Protein AF-A0A2J7PXY3-F1 (afdb_monomer_lite)

Organism: NCBI:txid105785

Structure (mmCIF, N/CA/C/O backbone):
data_AF-A0A2J7PXY3-F1
#
_entry.id   AF-A0A2J7PXY3-F1
#
loop_
_atom_site.group_PDB
_atom_site.id
_atom_site.type_symbol
_atom_site.label_atom_id
_atom_site.label_alt_id
_atom_site.label_comp_id
_atom_site.label_asym_id
_atom_site.label_entity_id
_atom_site.label_seq_id
_atom_site.pdbx_PDB_ins_code
_atom_site.Cartn_x
_atom_site.Cartn_y
_atom_site.Cartn_z
_atom_site.occupancy
_atom_site.B_iso_or_equiv
_atom_site.auth_seq_id
_atom_site.auth_comp_id
_atom_site.auth_asym_id
_atom_site.auth_atom_id
_atom_site.pdbx_PDB_model_num
ATOM 1 N N . MET A 1 1 ? 21.994 -117.619 -38.371 1.00 39.75 1 MET A N 1
ATOM 2 C CA . MET A 1 1 ? 22.508 -116.740 -37.302 1.00 39.75 1 MET A CA 1
ATOM 3 C C . MET A 1 1 ? 22.192 -115.312 -37.703 1.00 39.75 1 MET A C 1
ATOM 5 O O . MET A 1 1 ? 22.832 -114.787 -38.602 1.00 39.75 1 MET A O 1
ATOM 9 N N . LEU A 1 2 ? 21.123 -114.761 -37.131 1.00 43.06 2 LEU A N 1
ATOM 10 C CA . LEU A 1 2 ? 20.725 -113.363 -37.273 1.00 43.06 2 LEU A CA 1
ATOM 11 C C . LEU A 1 2 ? 21.439 -112.588 -36.161 1.00 43.06 2 LEU A C 1
ATOM 13 O O . LEU A 1 2 ? 21.115 -112.788 -34.994 1.00 43.06 2 LEU A O 1
ATOM 17 N N . ALA A 1 3 ? 22.424 -111.760 -36.505 1.00 47.72 3 ALA A N 1
ATOM 18 C CA . ALA A 1 3 ? 22.921 -110.736 -35.592 1.00 47.72 3 ALA A CA 1
ATOM 19 C C . ALA A 1 3 ? 21.960 -109.547 -35.709 1.00 47.72 3 ALA A C 1
ATOM 21 O O . ALA A 1 3 ? 21.968 -108.831 -36.710 1.00 47.72 3 ALA A O 1
ATOM 22 N N . GLY A 1 4 ? 21.043 -109.446 -34.745 1.00 51.06 4 GLY A N 1
ATOM 23 C CA . GLY A 1 4 ? 20.063 -108.370 -34.665 1.00 51.06 4 GLY A CA 1
ATOM 24 C C . GLY A 1 4 ? 20.768 -107.033 -34.479 1.00 51.06 4 GLY A C 1
ATOM 25 O O . GLY A 1 4 ? 21.617 -106.896 -33.604 1.00 51.06 4 GLY A O 1
ATOM 26 N N . VAL A 1 5 ? 20.424 -106.066 -35.326 1.00 58.41 5 VAL A N 1
ATOM 27 C CA . VAL A 1 5 ? 20.786 -104.663 -35.129 1.00 58.41 5 VAL A CA 1
ATOM 28 C C . VAL A 1 5 ? 20.119 -104.218 -33.830 1.00 58.41 5 VAL A C 1
ATOM 30 O O . VAL A 1 5 ? 18.892 -104.176 -33.745 1.00 58.41 5 VAL A O 1
ATOM 33 N N . GLU A 1 6 ? 20.928 -103.973 -32.807 1.00 54.47 6 GLU A N 1
ATOM 34 C CA . GLU A 1 6 ? 20.492 -103.434 -31.524 1.00 54.47 6 GLU A CA 1
ATOM 35 C C . GLU A 1 6 ? 20.036 -101.988 -31.767 1.00 54.47 6 GLU A C 1
ATOM 37 O O . GLU A 1 6 ? 20.818 -101.134 -32.186 1.00 54.47 6 GLU A O 1
ATOM 42 N N . TRP A 1 7 ? 18.732 -101.742 -31.632 1.00 63.97 7 TRP A N 1
ATOM 43 C CA . TRP A 1 7 ? 18.155 -100.409 -31.777 1.00 63.97 7 TRP A CA 1
ATOM 44 C C . TRP A 1 7 ? 18.544 -99.575 -30.553 1.00 63.97 7 TRP A C 1
ATOM 46 O O . TRP A 1 7 ? 18.153 -99.900 -29.435 1.00 63.97 7 TRP A O 1
ATOM 56 N N . ASP A 1 8 ? 19.321 -98.515 -30.771 1.00 61.44 8 ASP A N 1
ATOM 57 C CA . ASP A 1 8 ? 19.761 -97.568 -29.740 1.00 61.44 8 ASP A CA 1
ATOM 58 C C . ASP A 1 8 ? 18.618 -96.586 -29.419 1.00 61.44 8 ASP A C 1
ATOM 60 O O . ASP A 1 8 ? 18.493 -95.519 -30.028 1.00 61.44 8 ASP A O 1
ATOM 64 N N . TYR A 1 9 ? 17.717 -97.011 -28.527 1.00 57.47 9 TYR A N 1
ATOM 65 C CA . TYR A 1 9 ? 16.539 -96.241 -28.110 1.00 57.47 9 TYR A CA 1
ATOM 66 C C . TYR A 1 9 ? 16.914 -94.924 -27.407 1.00 57.47 9 TYR A C 1
ATOM 68 O O . TYR A 1 9 ? 16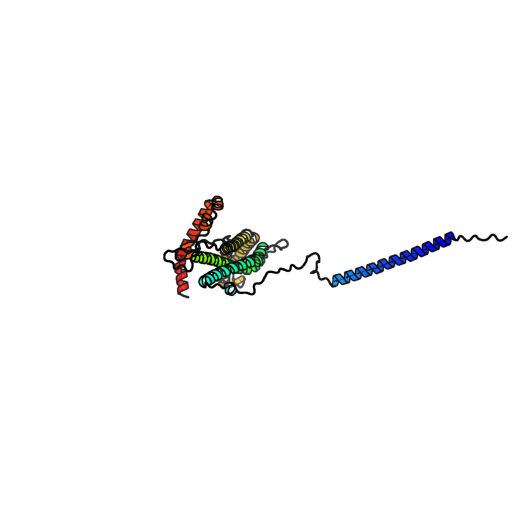.221 -93.924 -27.600 1.00 57.47 9 TYR A O 1
ATOM 76 N N . ASP A 1 10 ? 18.045 -94.880 -26.695 1.00 60.75 10 ASP A N 1
ATOM 77 C CA . ASP A 1 10 ? 18.475 -93.715 -25.910 1.00 60.75 10 ASP A CA 1
ATOM 78 C C . ASP A 1 10 ? 18.841 -92.519 -26.807 1.00 60.75 10 ASP A C 1
ATOM 80 O O . ASP A 1 10 ? 18.490 -91.373 -26.517 1.00 60.75 10 ASP A O 1
ATOM 84 N N . ARG A 1 11 ? 19.480 -92.766 -27.962 1.00 59.62 11 ARG A N 1
ATOM 85 C CA . ARG A 1 11 ? 19.753 -91.710 -28.960 1.00 59.62 11 ARG A CA 1
ATOM 86 C C . ARG A 1 11 ? 18.488 -91.146 -29.602 1.00 59.62 11 ARG A C 1
ATOM 88 O O . ARG A 1 11 ? 18.477 -89.980 -30.005 1.00 59.62 11 ARG A O 1
ATOM 95 N N . LEU A 1 12 ? 17.447 -91.966 -29.746 1.00 57.91 12 LEU A N 1
ATOM 96 C CA . LEU A 1 12 ? 16.176 -91.539 -30.327 1.00 57.91 12 LEU A CA 1
ATOM 97 C C . LEU A 1 12 ? 15.370 -90.706 -29.318 1.00 57.91 12 LEU A C 1
ATOM 99 O O . LEU A 1 12 ? 14.815 -89.673 -29.697 1.00 57.91 12 LEU A O 1
ATOM 103 N N . GLU A 1 13 ? 15.346 -91.100 -28.041 1.00 60.16 13 GLU A N 1
ATOM 104 C CA . GLU A 1 13 ? 14.703 -90.334 -26.964 1.00 60.16 13 GLU A CA 1
ATOM 105 C C . GLU A 1 13 ? 15.371 -88.968 -26.751 1.00 60.16 13 GLU A C 1
ATOM 107 O O . GLU A 1 13 ? 14.667 -87.958 -26.718 1.00 60.16 13 GLU A O 1
ATOM 112 N N . ASP A 1 14 ? 16.707 -88.892 -26.726 1.00 64.56 14 ASP A N 1
ATOM 113 C CA . ASP A 1 14 ? 17.438 -87.622 -26.566 1.00 64.56 14 ASP A CA 1
ATOM 114 C C . ASP A 1 14 ? 17.180 -86.649 -27.735 1.00 64.56 14 ASP A C 1
ATOM 116 O O . ASP A 1 14 ? 16.891 -85.463 -27.543 1.00 64.56 14 ASP A O 1
ATOM 120 N N . GLY A 1 15 ? 17.157 -87.165 -28.971 1.00 65.75 15 GLY A N 1
ATOM 121 C CA . GLY A 1 15 ? 16.764 -86.384 -30.147 1.00 65.75 15 GLY A CA 1
ATOM 122 C C . GLY A 1 15 ? 15.321 -85.874 -30.066 1.00 65.75 15 GLY A C 1
ATOM 123 O O . GLY A 1 15 ? 15.043 -84.729 -30.428 1.00 65.75 15 GLY A O 1
ATOM 124 N N . THR A 1 16 ? 14.407 -86.689 -29.536 1.00 70.00 16 THR A N 1
ATOM 125 C CA . THR A 1 16 ? 12.988 -86.334 -29.386 1.00 70.00 16 THR A CA 1
ATOM 126 C C . THR A 1 16 ? 12.786 -85.281 -28.292 1.00 70.00 16 THR A C 1
ATOM 128 O O . THR A 1 16 ? 12.061 -84.308 -28.508 1.00 70.00 16 THR A O 1
ATOM 131 N N . HIS A 1 17 ? 13.475 -85.406 -27.154 1.00 72.88 17 HIS A N 1
ATOM 132 C CA . HIS A 1 17 ? 13.462 -84.412 -26.078 1.00 72.88 17 HIS A CA 1
ATOM 133 C C . HIS A 1 17 ? 14.061 -83.077 -26.516 1.00 72.88 17 HIS A C 1
ATOM 135 O O . HIS A 1 17 ? 13.513 -82.021 -26.191 1.00 72.88 17 HIS A O 1
ATOM 141 N N . LYS A 1 18 ? 15.133 -83.109 -27.311 1.00 77.19 18 LYS A N 1
ATOM 142 C CA . LYS A 1 18 ? 15.738 -81.902 -27.873 1.00 77.19 18 LYS A CA 1
ATOM 143 C C . LYS A 1 18 ? 14.795 -81.182 -28.836 1.00 77.19 18 LYS A C 1
ATOM 145 O O . LYS A 1 18 ? 14.614 -79.973 -28.716 1.00 77.19 18 LYS A O 1
ATOM 150 N N . ILE A 1 19 ? 14.148 -81.916 -29.743 1.00 77.19 19 ILE A N 1
ATOM 151 C CA . ILE A 1 19 ? 13.170 -81.343 -30.681 1.00 77.19 19 ILE A CA 1
ATOM 152 C C . ILE A 1 19 ? 11.963 -80.776 -29.920 1.00 77.19 19 ILE A C 1
ATOM 154 O O . ILE A 1 19 ? 11.536 -79.657 -30.199 1.00 77.19 19 ILE A O 1
ATOM 158 N N . ALA A 1 20 ? 11.442 -81.497 -28.923 1.00 77.25 20 ALA A N 1
ATOM 159 C CA . ALA A 1 20 ? 10.350 -81.008 -28.081 1.00 77.25 20 ALA A CA 1
ATOM 160 C C . ALA A 1 20 ? 10.745 -79.734 -27.308 1.00 77.25 20 ALA A C 1
ATOM 162 O O . ALA A 1 20 ? 9.956 -78.790 -27.231 1.00 77.25 20 ALA A O 1
ATOM 163 N N . GLY A 1 21 ? 11.980 -79.669 -26.800 1.00 79.06 21 GLY A N 1
ATOM 164 C CA . GLY A 1 21 ? 12.536 -78.486 -26.143 1.00 79.06 21 GLY A CA 1
ATOM 165 C C . GLY A 1 21 ? 12.663 -77.283 -27.080 1.00 79.06 21 GLY A C 1
ATOM 166 O O . GLY A 1 21 ? 12.265 -76.178 -26.716 1.00 79.06 21 GLY A O 1
ATOM 167 N N . GLU A 1 22 ? 13.145 -77.486 -28.309 1.00 83.69 22 GLU A N 1
ATOM 168 C CA . GLU A 1 22 ? 13.233 -76.427 -29.325 1.00 83.69 22 GLU A CA 1
ATOM 169 C C . GLU A 1 22 ? 11.850 -75.903 -29.741 1.00 83.69 22 GLU A C 1
ATOM 171 O O . GLU A 1 22 ? 11.663 -74.692 -29.890 1.00 83.69 22 GLU A O 1
ATOM 176 N N . VAL A 1 23 ? 10.860 -76.790 -29.888 1.00 85.81 23 VAL A N 1
ATOM 177 C CA . VAL A 1 23 ? 9.472 -76.402 -30.183 1.00 85.81 23 VAL A CA 1
ATOM 178 C C . VAL A 1 23 ? 8.885 -75.578 -29.037 1.00 85.81 23 VAL A C 1
ATOM 180 O O . VAL A 1 23 ? 8.278 -74.532 -29.281 1.00 85.81 23 VAL A O 1
ATOM 183 N N . GLN A 1 24 ? 9.113 -75.993 -27.789 1.00 84.81 24 GLN A N 1
ATOM 184 C CA . GLN A 1 24 ? 8.629 -75.269 -26.617 1.00 84.81 24 GLN A CA 1
ATOM 185 C C . GLN A 1 24 ? 9.308 -73.897 -26.472 1.00 84.81 24 GLN A C 1
ATOM 187 O O . GLN A 1 24 ? 8.631 -72.905 -26.201 1.00 84.81 24 GLN A O 1
ATOM 192 N N . LEU A 1 25 ? 10.619 -73.804 -26.720 1.00 86.44 25 LEU A N 1
ATOM 193 C CA . LEU A 1 25 ? 11.360 -72.537 -26.719 1.00 86.44 25 LEU A CA 1
ATOM 194 C C . LEU A 1 25 ? 10.842 -71.568 -27.783 1.00 86.44 25 LEU A C 1
ATOM 196 O O . LEU A 1 25 ? 10.662 -70.387 -27.494 1.00 86.44 25 LEU A O 1
ATOM 200 N N . ARG A 1 26 ? 10.534 -72.056 -28.990 1.00 87.88 26 ARG A N 1
ATOM 201 C CA . ARG A 1 26 ? 9.892 -71.232 -30.028 1.00 87.88 26 ARG A CA 1
ATOM 202 C C . ARG A 1 26 ? 8.502 -70.769 -29.611 1.00 87.88 26 ARG A C 1
ATOM 204 O O . ARG A 1 26 ? 8.147 -69.624 -29.875 1.00 87.88 26 ARG A O 1
ATOM 211 N N . SER A 1 27 ? 7.730 -71.627 -28.943 1.00 88.62 27 SER A N 1
ATOM 212 C CA . SER A 1 27 ? 6.416 -71.249 -28.418 1.00 88.62 27 SER A CA 1
ATOM 213 C C . SER A 1 27 ? 6.523 -70.144 -27.366 1.00 88.62 27 SER A C 1
ATOM 215 O O . SER A 1 27 ? 5.743 -69.195 -27.412 1.00 88.62 27 SER A O 1
ATOM 217 N N . TYR A 1 28 ? 7.493 -70.231 -26.449 1.00 88.12 28 TYR A N 1
ATOM 218 C CA . TYR A 1 28 ? 7.745 -69.177 -25.462 1.00 88.12 28 TYR A CA 1
ATOM 219 C C . TYR A 1 28 ? 8.251 -67.886 -26.104 1.00 88.12 28 TYR A C 1
ATOM 221 O O . TYR A 1 28 ? 7.785 -66.815 -25.729 1.00 88.12 28 TYR A O 1
ATOM 229 N N . GLY A 1 29 ? 9.150 -67.976 -27.089 1.00 89.88 29 GLY A N 1
ATOM 230 C CA . GLY A 1 29 ? 9.625 -66.812 -27.841 1.00 89.88 29 GLY A CA 1
ATOM 231 C C . GLY A 1 29 ? 8.472 -66.063 -28.507 1.00 89.88 29 GLY A C 1
ATOM 232 O O . GLY A 1 29 ? 8.307 -64.868 -28.281 1.00 89.88 29 GLY A O 1
ATOM 233 N N . ARG A 1 30 ? 7.601 -66.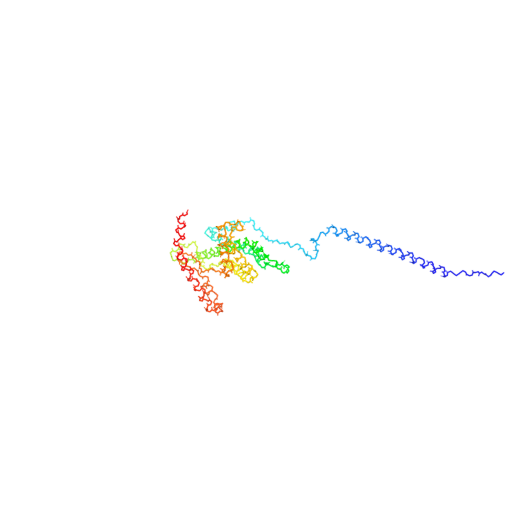788 -29.219 1.00 91.81 30 ARG A N 1
ATOM 234 C CA . ARG A 1 30 ? 6.412 -66.201 -29.850 1.00 91.81 30 ARG A CA 1
ATOM 235 C C . ARG A 1 30 ? 5.454 -65.586 -28.827 1.00 91.81 30 ARG A C 1
ATOM 237 O O . ARG A 1 30 ? 4.954 -64.494 -29.053 1.00 91.81 30 ARG A O 1
ATOM 244 N N . PHE A 1 31 ? 5.220 -66.256 -27.697 1.00 93.81 31 PHE A N 1
ATOM 245 C CA . PHE A 1 31 ? 4.384 -65.706 -26.627 1.00 93.81 31 PHE A CA 1
ATOM 246 C C . PHE A 1 31 ? 4.948 -64.390 -26.073 1.00 93.81 31 PHE A C 1
ATOM 248 O O . PHE A 1 31 ? 4.194 -63.444 -25.879 1.00 93.81 31 PHE A O 1
ATOM 255 N N . LEU A 1 32 ? 6.261 -64.311 -25.833 1.00 91.50 32 LEU A N 1
ATOM 256 C CA . LEU A 1 32 ? 6.900 -63.093 -25.327 1.00 91.50 32 LEU A CA 1
ATOM 257 C C . LEU A 1 32 ? 6.845 -61.949 -26.345 1.00 91.50 32 LEU A C 1
ATOM 259 O O . LEU A 1 32 ? 6.633 -60.806 -25.950 1.00 91.50 32 LEU A O 1
ATOM 263 N N . GLU A 1 33 ? 6.995 -62.247 -27.637 1.00 93.06 33 GLU A N 1
ATOM 264 C CA . GLU A 1 33 ? 6.838 -61.261 -28.713 1.00 93.06 33 GLU A CA 1
ATOM 265 C C . GLU A 1 33 ? 5.397 -60.746 -28.806 1.00 93.06 33 GLU A C 1
ATOM 267 O O . GLU A 1 33 ? 5.178 -59.536 -28.832 1.00 93.06 33 GLU A O 1
ATOM 272 N N . GLU A 1 34 ? 4.407 -61.644 -28.796 1.00 93.06 34 GLU A N 1
ATOM 273 C CA . GLU A 1 34 ? 2.985 -61.282 -28.811 1.00 93.06 34 GLU A CA 1
ATOM 274 C C . GLU A 1 34 ? 2.597 -60.474 -27.565 1.00 93.06 34 GLU A C 1
ATOM 276 O O . GLU A 1 34 ? 1.912 -59.457 -27.672 1.00 93.06 34 GLU A O 1
ATOM 281 N N . TYR A 1 35 ? 3.071 -60.881 -26.386 1.00 89.19 35 TYR A N 1
ATOM 282 C CA . TYR A 1 35 ? 2.819 -60.179 -25.130 1.00 89.19 35 TYR A CA 1
ATOM 283 C C . TYR A 1 35 ? 3.501 -58.805 -25.096 1.00 89.19 35 TYR A C 1
ATOM 285 O O . TYR A 1 35 ? 2.890 -57.822 -24.681 1.00 89.19 35 TYR A O 1
ATOM 293 N N . GLY A 1 36 ? 4.737 -58.701 -25.594 1.00 91.44 36 GLY A N 1
ATOM 294 C CA . GLY A 1 36 ? 5.441 -57.426 -25.738 1.00 91.44 36 GLY A CA 1
ATOM 295 C C . GLY A 1 36 ? 4.731 -56.474 -26.702 1.00 91.44 36 GLY A C 1
ATOM 296 O O . GLY A 1 36 ? 4.586 -55.291 -26.401 1.00 91.44 36 GLY A O 1
ATOM 297 N N . ALA A 1 37 ? 4.219 -56.991 -27.822 1.00 90.88 37 ALA A N 1
ATOM 298 C CA . ALA A 1 37 ? 3.424 -56.210 -28.766 1.00 90.88 37 ALA A CA 1
ATOM 299 C C . ALA A 1 37 ? 2.094 -55.736 -28.155 1.00 90.88 37 ALA A C 1
ATOM 301 O O . ALA A 1 37 ? 1.688 -54.600 -28.387 1.00 90.88 37 ALA A O 1
ATOM 302 N N . GLN A 1 38 ? 1.437 -56.568 -27.339 1.00 91.75 38 GLN A N 1
ATOM 303 C CA . GLN A 1 38 ? 0.232 -56.172 -26.602 1.00 91.75 38 GLN A CA 1
ATOM 304 C C . GLN A 1 38 ? 0.518 -55.070 -25.578 1.00 91.75 38 GLN A C 1
ATOM 306 O O . GLN A 1 38 ? -0.237 -54.103 -25.522 1.00 91.75 38 GLN A O 1
ATOM 311 N N . LEU A 1 39 ? 1.604 -55.180 -24.802 1.00 85.88 39 LEU A N 1
ATOM 312 C CA . LEU A 1 39 ? 2.005 -54.125 -23.865 1.00 85.88 39 LEU A CA 1
ATOM 313 C C . LEU A 1 39 ? 2.275 -52.808 -24.584 1.00 85.88 39 LEU A C 1
ATOM 315 O O . LEU A 1 39 ? 1.787 -51.774 -24.142 1.00 85.88 39 LEU A O 1
ATOM 319 N N . LYS A 1 40 ? 2.990 -52.864 -25.709 1.00 85.12 40 LYS A N 1
ATOM 320 C CA . LYS A 1 40 ? 3.271 -51.679 -26.513 1.00 85.12 40 LYS A CA 1
ATOM 321 C C . LYS A 1 40 ? 1.993 -51.055 -27.079 1.00 85.12 40 LYS A C 1
ATOM 323 O O . LYS A 1 40 ? 1.840 -49.846 -27.038 1.00 85.12 40 LYS A O 1
ATOM 328 N N . GLY A 1 41 ? 1.038 -51.868 -27.532 1.00 85.69 41 GLY A N 1
ATOM 329 C CA . GLY A 1 41 ? -0.265 -51.365 -27.974 1.00 85.69 41 GLY A CA 1
ATOM 330 C C . GLY A 1 41 ? -1.085 -50.720 -26.848 1.00 85.69 41 GLY A C 1
ATOM 331 O O . GLY A 1 41 ? -1.815 -49.766 -27.095 1.00 85.69 41 GLY A O 1
ATOM 332 N N . ILE A 1 42 ? -0.964 -51.212 -25.608 1.00 81.94 42 ILE A N 1
ATOM 333 C CA . ILE A 1 42 ? -1.584 -50.587 -24.427 1.00 81.94 42 ILE A CA 1
ATOM 334 C C . ILE A 1 42 ? -0.890 -49.260 -24.093 1.00 81.94 42 ILE A C 1
ATOM 336 O O . ILE A 1 42 ? -1.576 -48.288 -23.797 1.00 81.94 42 ILE A O 1
ATOM 340 N N . GLU A 1 43 ? 0.442 -49.216 -24.153 1.00 78.75 43 GLU A N 1
ATOM 341 C CA . GLU A 1 43 ? 1.256 -48.011 -23.947 1.00 78.75 43 GLU A CA 1
ATOM 342 C C . GLU A 1 43 ? 0.916 -46.920 -24.971 1.00 78.75 43 GLU A C 1
ATOM 344 O O . GLU A 1 43 ? 0.561 -45.815 -24.575 1.00 78.75 43 GLU A O 1
ATOM 349 N N . GLU A 1 44 ? 0.895 -47.255 -26.263 1.00 80.50 44 GLU A N 1
ATOM 350 C CA . GLU A 1 44 ? 0.525 -46.331 -27.345 1.00 80.50 44 GLU A CA 1
ATOM 351 C C . GLU A 1 44 ? -0.927 -45.829 -27.190 1.00 80.50 44 GLU A C 1
ATOM 353 O O . GLU A 1 44 ? -1.205 -44.642 -27.351 1.00 80.50 44 GLU A O 1
ATOM 358 N N . ALA A 1 45 ? -1.866 -46.704 -26.800 1.00 77.94 45 ALA A N 1
ATOM 359 C CA . ALA A 1 45 ? -3.255 -46.309 -26.541 1.00 77.94 45 ALA A CA 1
ATOM 360 C C . ALA A 1 45 ? -3.419 -45.415 -25.295 1.00 77.94 45 ALA A C 1
ATOM 362 O O . ALA A 1 45 ? -4.373 -44.636 -25.217 1.00 77.94 45 ALA A O 1
ATOM 363 N N . LEU A 1 46 ? -2.523 -45.541 -24.311 1.00 68.75 46 LEU A N 1
ATOM 364 C CA . LEU A 1 46 ? -2.469 -44.669 -23.138 1.00 68.75 46 LEU A CA 1
ATOM 365 C C . LEU A 1 46 ? -1.826 -43.320 -23.484 1.00 68.75 46 LEU A C 1
ATOM 367 O O . LEU A 1 46 ? -2.376 -42.299 -23.083 1.00 68.75 46 LEU A O 1
ATOM 371 N N . GLU A 1 47 ? -0.735 -43.286 -24.253 1.00 64.31 47 GLU A N 1
ATOM 372 C CA . GLU A 1 47 ? -0.079 -42.040 -24.687 1.00 64.31 47 GLU A CA 1
ATOM 373 C C . GLU A 1 47 ? -1.016 -41.145 -25.514 1.00 64.31 47 GLU A C 1
ATOM 375 O O . GLU A 1 47 ? -1.112 -39.950 -25.241 1.00 64.31 47 GLU A O 1
ATOM 380 N N . ASP A 1 48 ? -1.799 -41.709 -26.440 1.00 59.88 48 ASP A N 1
ATOM 381 C CA . ASP A 1 48 ? -2.745 -40.924 -27.254 1.00 59.88 48 ASP A CA 1
ATOM 382 C C . ASP A 1 48 ? -3.968 -40.407 -26.455 1.00 59.88 48 ASP A 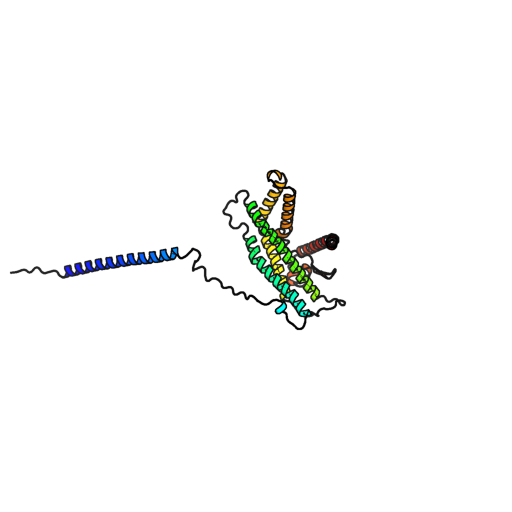C 1
ATOM 384 O O . ASP A 1 48 ? -4.658 -39.480 -26.890 1.00 59.88 48 ASP A O 1
ATOM 388 N N . SER A 1 49 ? -4.253 -40.978 -25.275 1.00 55.78 49 SER A N 1
ATOM 389 C CA . SER A 1 49 ? -5.371 -40.575 -24.400 1.00 55.78 49 SER A CA 1
ATOM 390 C C . SER A 1 49 ? -4.945 -39.710 -23.208 1.00 55.78 49 SER A C 1
ATOM 392 O O . SER A 1 49 ? -5.808 -39.097 -22.566 1.00 55.78 49 SER A O 1
ATOM 394 N N . VAL A 1 50 ? -3.656 -39.661 -22.879 1.00 53.16 50 VAL A N 1
ATOM 395 C CA . VAL A 1 50 ? -3.116 -38.941 -21.723 1.00 53.16 50 VAL A CA 1
ATOM 396 C C . VAL A 1 50 ? -2.385 -37.707 -22.239 1.00 53.16 50 VAL A C 1
ATOM 398 O O . VAL A 1 50 ? -1.185 -37.693 -22.469 1.00 53.16 50 VAL A O 1
ATOM 401 N N . CYS A 1 51 ? -3.160 -36.642 -22.437 1.00 48.75 51 CYS A N 1
ATOM 402 C CA . CYS A 1 51 ? -2.645 -35.288 -22.610 1.00 48.75 51 CYS A CA 1
ATOM 403 C C . CYS A 1 51 ? -1.586 -34.975 -21.530 1.00 48.75 51 CYS A C 1
ATOM 405 O O . CYS A 1 51 ? -1.798 -35.329 -20.368 1.00 48.75 51 CYS A O 1
ATOM 407 N N . ASP A 1 52 ? -0.533 -34.225 -21.890 1.00 53.25 52 ASP A N 1
ATOM 408 C CA . ASP A 1 52 ? 0.560 -33.663 -21.051 1.00 53.25 52 ASP A CA 1
ATOM 409 C C . ASP A 1 52 ? 0.127 -32.944 -19.745 1.00 53.25 52 ASP A C 1
ATOM 411 O O . ASP A 1 52 ? 0.938 -32.366 -19.026 1.00 53.25 52 ASP A O 1
ATOM 415 N N . SER A 1 53 ? -1.164 -32.930 -19.421 1.00 51.75 53 SER A N 1
ATOM 416 C CA . SER A 1 53 ? -1.745 -32.325 -18.226 1.00 51.75 53 SER A CA 1
ATOM 417 C C . SER A 1 53 ? -1.932 -33.292 -17.050 1.00 51.75 53 SER A C 1
ATOM 419 O O . SER A 1 53 ? -2.283 -32.834 -15.965 1.00 51.75 53 SER A O 1
ATOM 421 N N . TRP A 1 54 ? -1.738 -34.604 -17.230 1.00 52.91 54 TRP A N 1
ATOM 422 C CA . TRP A 1 54 ? -1.977 -35.608 -16.181 1.00 52.91 54 TRP A CA 1
ATOM 423 C C . TRP A 1 54 ? -0.676 -36.296 -15.756 1.00 52.91 54 TRP A C 1
ATOM 425 O O . TRP A 1 54 ? -0.539 -37.516 -15.819 1.00 52.91 54 TRP A O 1
ATOM 435 N N . ASP A 1 55 ? 0.286 -35.508 -15.281 1.00 57.50 55 ASP A N 1
ATOM 436 C CA . ASP A 1 55 ? 1.368 -36.052 -14.465 1.00 57.50 55 ASP A CA 1
ATOM 437 C C . ASP A 1 55 ? 0.774 -36.527 -13.129 1.00 57.50 55 ASP A C 1
ATOM 439 O O . ASP A 1 55 ? 0.428 -35.734 -12.259 1.00 57.50 55 ASP A O 1
ATOM 443 N N . VAL A 1 56 ? 0.636 -37.842 -12.963 1.00 53.88 56 VAL A N 1
ATOM 444 C CA . VAL A 1 56 ? 0.090 -38.480 -11.751 1.00 53.88 56 VAL A CA 1
ATOM 445 C C . VAL A 1 56 ? 0.994 -38.238 -10.523 1.00 53.88 56 VAL A C 1
ATOM 447 O O . VAL A 1 56 ? 0.572 -38.466 -9.387 1.00 53.88 56 VAL A O 1
ATOM 450 N N . SER A 1 57 ? 2.226 -37.747 -10.724 1.00 56.91 57 SER A N 1
ATOM 451 C CA . SER A 1 57 ? 3.127 -37.298 -9.656 1.00 56.91 57 SER A CA 1
ATOM 452 C C . SER A 1 57 ? 2.899 -35.838 -9.224 1.00 56.91 57 SER A C 1
ATOM 454 O O . SER A 1 57 ? 3.296 -35.464 -8.115 1.00 56.91 57 SER A O 1
ATOM 456 N N . LEU A 1 58 ? 2.164 -35.041 -10.013 1.00 54.09 58 LEU A N 1
ATOM 457 C CA . LEU A 1 58 ? 1.531 -33.805 -9.551 1.00 54.09 58 LEU A CA 1
ATOM 458 C C . LEU A 1 58 ? 0.285 -34.208 -8.756 1.00 54.09 58 LEU A C 1
ATOM 460 O O . LEU A 1 58 ? -0.777 -34.477 -9.307 1.00 54.09 58 LEU A O 1
ATOM 464 N N . GLY A 1 59 ? 0.473 -34.334 -7.441 1.00 58.56 59 GLY A N 1
ATOM 465 C CA . GLY A 1 59 ? -0.509 -34.836 -6.483 1.00 58.56 59 GLY A CA 1
ATOM 466 C C . GLY A 1 59 ? -1.913 -34.201 -6.547 1.00 58.56 59 GLY A C 1
ATOM 467 O O . GLY A 1 59 ? -2.169 -33.255 -7.289 1.00 58.56 59 GLY A O 1
ATOM 468 N N . PRO A 1 60 ? -2.853 -34.727 -5.740 1.00 58.75 60 PRO A N 1
ATOM 469 C CA . PRO A 1 60 ? -4.282 -34.449 -5.851 1.00 58.75 60 PRO A CA 1
ATOM 470 C C . PRO A 1 60 ? -4.592 -32.952 -5.913 1.00 58.75 60 PRO A C 1
ATOM 472 O O . PRO A 1 60 ? -4.051 -32.167 -5.133 1.00 58.75 60 PRO A O 1
ATOM 475 N N . ILE A 1 61 ? -5.524 -32.593 -6.806 1.00 64.69 61 ILE A N 1
ATOM 476 C CA . ILE A 1 61 ? -6.147 -31.269 -6.897 1.00 64.69 61 ILE A CA 1
ATOM 477 C C . ILE A 1 61 ? -6.512 -30.830 -5.478 1.00 64.69 61 ILE A C 1
ATOM 479 O O . ILE A 1 61 ? -7.359 -31.435 -4.818 1.00 64.69 61 ILE A O 1
ATOM 483 N N . TYR A 1 62 ? -5.827 -29.802 -4.988 1.00 62.16 62 TYR A N 1
ATOM 484 C CA . TYR A 1 62 ? -6.067 -29.242 -3.670 1.00 62.16 62 TYR A CA 1
ATOM 485 C C . TYR A 1 62 ? -7.506 -28.715 -3.604 1.00 62.16 62 TYR A C 1
ATOM 487 O O . TYR A 1 62 ? -7.849 -27.715 -4.232 1.00 62.16 62 TYR A O 1
ATOM 495 N N . LEU A 1 63 ? -8.369 -29.402 -2.852 1.00 62.88 63 LEU A N 1
ATOM 496 C CA . LEU A 1 63 ? -9.719 -28.930 -2.560 1.00 62.88 63 LEU A CA 1
ATOM 497 C C . LEU A 1 63 ? -9.646 -27.949 -1.387 1.00 62.88 63 LEU A C 1
ATOM 499 O O . LEU A 1 63 ? -9.678 -28.340 -0.219 1.00 62.88 63 LEU A O 1
ATOM 503 N N . GLN A 1 64 ? -9.526 -26.659 -1.703 1.00 62.25 64 GLN A N 1
ATOM 504 C CA . GLN A 1 64 ? -9.591 -25.598 -0.705 1.00 62.25 64 GLN A CA 1
ATOM 505 C C . GLN A 1 64 ? -11.047 -25.287 -0.351 1.00 62.25 64 GLN A C 1
ATOM 507 O O . GLN A 1 64 ? -11.720 -24.514 -1.031 1.00 62.25 64 GLN A O 1
ATOM 512 N N . PHE A 1 65 ? -11.534 -25.844 0.753 1.00 62.19 65 PHE A N 1
ATOM 513 C CA . PHE A 1 65 ? -12.791 -25.400 1.348 1.00 62.19 65 PHE A CA 1
ATOM 514 C C . PHE A 1 65 ? -12.538 -24.122 2.154 1.00 62.19 65 PHE A C 1
ATOM 516 O O . PHE A 1 65 ? -12.329 -24.172 3.365 1.00 62.19 65 PHE A O 1
ATOM 523 N N . VAL A 1 66 ? -12.519 -22.962 1.490 1.00 62.25 66 VAL A N 1
ATOM 524 C CA . VAL A 1 66 ? -12.668 -21.691 2.212 1.00 62.25 66 VAL A CA 1
ATOM 525 C C . VAL A 1 66 ? -14.156 -21.543 2.538 1.00 62.25 66 VAL A C 1
ATOM 527 O O . VAL A 1 66 ? -14.968 -21.574 1.614 1.00 62.25 66 VAL A O 1
ATOM 530 N N . PRO A 1 67 ? -14.561 -21.431 3.814 1.00 68.38 67 PRO A N 1
ATOM 531 C CA . PRO A 1 67 ? -15.959 -21.184 4.141 1.00 68.38 67 PRO A CA 1
ATOM 532 C C . PRO A 1 67 ? -16.383 -19.832 3.552 1.00 68.38 67 PRO A C 1
ATOM 534 O O . PRO A 1 67 ? -15.803 -18.795 3.874 1.00 68.38 67 PRO A O 1
ATOM 537 N N . TYR A 1 68 ? -17.388 -19.849 2.675 1.00 60.59 68 TYR A N 1
ATOM 538 C CA . TYR A 1 68 ? -17.997 -18.644 2.115 1.00 60.59 68 TYR A CA 1
ATOM 539 C C . TYR A 1 68 ? -19.257 -18.303 2.910 1.00 60.59 68 TYR A C 1
ATOM 541 O O . TYR A 1 68 ? -20.295 -18.956 2.773 1.00 60.59 68 TYR A O 1
ATOM 549 N N . GLU A 1 69 ? -19.155 -17.275 3.748 1.00 67.94 69 GLU A N 1
ATOM 550 C CA . GLU A 1 69 ? -20.281 -16.741 4.511 1.00 67.94 69 GLU A CA 1
ATOM 551 C C . GLU A 1 69 ? -21.331 -16.170 3.541 1.00 67.94 69 GLU A C 1
ATOM 553 O O . GLU A 1 69 ? -21.058 -15.224 2.805 1.00 67.94 69 GLU A O 1
ATOM 558 N N . HIS A 1 70 ? -22.534 -16.751 3.523 1.00 76.94 70 HIS A N 1
ATOM 559 C CA . HIS A 1 70 ? -23.658 -16.276 2.696 1.00 76.94 70 HIS A CA 1
ATOM 560 C C . HIS A 1 70 ? -24.487 -15.181 3.393 1.00 76.94 70 HIS A C 1
ATOM 562 O O . HIS A 1 70 ? -25.554 -14.793 2.915 1.00 76.94 70 HIS A O 1
ATOM 568 N N . THR A 1 71 ? -23.987 -14.676 4.519 1.00 82.62 71 THR A N 1
ATOM 569 C CA . THR A 1 71 ? -24.636 -13.685 5.376 1.00 82.62 71 THR A CA 1
ATOM 570 C C . THR A 1 71 ? -23.922 -12.340 5.257 1.00 82.62 71 THR A C 1
ATOM 572 O O . THR A 1 71 ? -22.700 -12.269 5.138 1.00 82.62 71 THR A O 1
ATOM 575 N N . THR A 1 72 ? -24.671 -11.239 5.309 1.00 85.38 72 THR A N 1
ATOM 576 C CA . THR A 1 72 ? -24.075 -9.892 5.315 1.00 85.38 72 THR A CA 1
ATOM 577 C C . THR A 1 72 ? -23.597 -9.493 6.715 1.00 85.38 72 THR A C 1
ATOM 579 O O . THR A 1 72 ? -24.165 -9.924 7.718 1.00 85.38 72 THR A O 1
ATOM 582 N N . LEU A 1 73 ? -22.613 -8.587 6.810 1.00 86.62 73 LEU A N 1
ATOM 583 C CA . LEU A 1 73 ? -22.182 -8.024 8.103 1.00 86.62 73 LEU A CA 1
ATOM 584 C C . LEU A 1 73 ? -23.348 -7.406 8.893 1.00 86.62 73 LEU A C 1
ATOM 586 O O . LEU A 1 73 ? -23.385 -7.508 10.113 1.00 86.62 73 LEU A O 1
ATOM 590 N N . LEU A 1 74 ? -24.321 -6.805 8.200 1.00 86.94 74 LEU A N 1
ATOM 591 C CA . LEU A 1 74 ? -25.509 -6.213 8.821 1.00 86.94 74 LEU A CA 1
ATOM 592 C C . LEU A 1 74 ? -26.423 -7.256 9.475 1.00 86.94 74 LEU A C 1
ATOM 594 O O . LEU A 1 74 ? -27.074 -6.947 10.462 1.00 86.94 74 LEU A O 1
ATOM 598 N N . GLN A 1 75 ? -26.483 -8.466 8.920 1.00 86.88 75 GLN A N 1
ATOM 599 C CA . GLN A 1 75 ? -27.276 -9.569 9.468 1.00 86.88 75 GLN A CA 1
ATOM 600 C C . GLN A 1 75 ? -26.540 -10.305 10.592 1.00 86.88 75 GLN A C 1
ATOM 602 O O . GLN A 1 75 ? -27.182 -10.804 11.506 1.00 86.88 75 GLN A O 1
ATOM 607 N N . LEU A 1 76 ? -25.203 -10.365 10.537 1.00 88.00 76 LEU A N 1
ATOM 608 C CA . LEU A 1 76 ? -24.385 -10.944 11.610 1.00 88.00 76 LEU A CA 1
ATOM 609 C C . LEU A 1 76 ? -24.363 -10.060 12.864 1.00 88.00 76 LEU A C 1
ATOM 611 O O . LEU A 1 76 ? -24.240 -10.564 13.977 1.00 88.00 76 LEU A O 1
ATOM 615 N N . ILE A 1 77 ? -24.455 -8.740 12.687 1.00 89.75 77 ILE A N 1
ATOM 616 C CA . ILE A 1 77 ? -24.384 -7.758 13.771 1.00 89.75 77 ILE A CA 1
ATOM 617 C C . ILE A 1 77 ? -25.804 -7.330 14.150 1.00 89.75 77 ILE A C 1
ATOM 619 O O . ILE A 1 77 ? -26.255 -6.226 13.834 1.00 89.75 77 ILE A O 1
ATOM 623 N N . ASP A 1 78 ? -26.496 -8.223 14.852 1.00 87.94 78 ASP A N 1
ATOM 624 C CA . ASP A 1 78 ? -27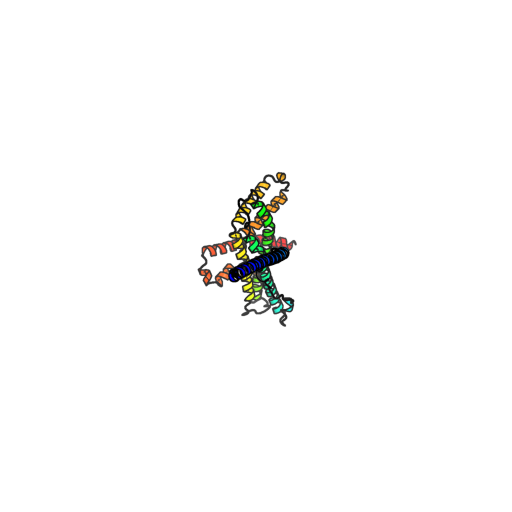.848 -7.997 15.359 1.00 87.94 78 ASP A CA 1
ATOM 625 C C . ASP A 1 78 ? -27.865 -8.074 16.891 1.00 87.94 78 ASP A C 1
ATOM 627 O O . ASP A 1 78 ? -27.957 -9.141 17.496 1.00 87.94 78 ASP A O 1
ATOM 631 N N . THR A 1 79 ? -27.699 -6.918 17.535 1.00 89.44 79 THR A N 1
ATOM 632 C CA . THR A 1 79 ? -27.877 -6.762 18.987 1.00 89.44 79 THR A CA 1
ATOM 633 C C . THR A 1 79 ? -28.915 -5.684 19.293 1.00 89.44 79 THR A C 1
ATOM 635 O O . THR A 1 79 ? -29.151 -4.787 18.479 1.00 89.44 79 THR A O 1
ATOM 638 N N . ASP A 1 80 ? -29.483 -5.697 20.502 1.00 88.62 80 ASP A N 1
ATOM 639 C CA . ASP A 1 80 ? -30.437 -4.667 20.949 1.00 88.62 80 ASP A CA 1
ATOM 640 C C . ASP A 1 80 ? -29.818 -3.258 20.995 1.00 88.62 80 ASP A C 1
ATOM 642 O O . ASP A 1 80 ? -30.512 -2.236 20.916 1.00 88.62 80 ASP A O 1
ATOM 646 N N . ASN A 1 81 ? -28.488 -3.174 21.096 1.00 88.44 81 ASN A N 1
ATOM 647 C CA . ASN A 1 81 ? -27.776 -1.910 21.126 1.00 88.44 81 ASN A CA 1
ATOM 648 C C . ASN A 1 81 ? -27.473 -1.420 19.703 1.00 88.44 81 ASN A C 1
ATOM 650 O O . ASN A 1 81 ? -26.412 -1.661 19.130 1.00 88.44 81 ASN A O 1
ATOM 654 N N . LYS A 1 82 ? -28.397 -0.625 19.155 1.00 88.25 82 LYS A N 1
ATOM 655 C CA . LYS A 1 82 ? -28.270 -0.024 17.815 1.00 88.25 82 LYS A CA 1
ATOM 656 C C . LYS A 1 82 ? -27.007 0.820 17.623 1.00 88.25 82 LYS A C 1
ATOM 658 O O . LYS A 1 82 ? -26.514 0.928 16.502 1.00 88.25 82 LYS A O 1
ATOM 663 N N . VAL A 1 83 ? -26.506 1.458 18.681 1.00 86.69 83 VAL A N 1
ATOM 664 C CA . VAL A 1 83 ? -25.256 2.228 18.629 1.00 86.69 83 VAL A CA 1
ATOM 665 C C . VAL A 1 83 ? -24.069 1.287 18.464 1.00 86.69 83 VAL A C 1
ATOM 667 O O . VAL A 1 83 ? -23.246 1.496 17.575 1.00 86.69 83 VAL A O 1
ATOM 670 N N . LEU A 1 84 ? -24.014 0.234 19.281 1.00 86.56 84 LEU A N 1
ATOM 671 C CA . LEU A 1 84 ? -22.982 -0.791 19.189 1.00 86.56 84 LEU A CA 1
ATOM 672 C C . LEU A 1 84 ? -22.998 -1.457 17.811 1.00 86.56 84 LEU A C 1
ATOM 674 O O . LEU A 1 84 ? -21.937 -1.595 17.213 1.00 86.56 84 LEU A O 1
ATOM 678 N N . ASN A 1 85 ? -24.179 -1.769 17.263 1.00 89.88 85 ASN A N 1
ATOM 679 C CA . ASN A 1 85 ? -24.284 -2.349 15.921 1.00 89.88 85 ASN A CA 1
ATOM 680 C C . ASN A 1 85 ? -23.622 -1.450 14.873 1.00 89.88 85 ASN A C 1
ATOM 682 O O . ASN A 1 85 ? -22.851 -1.937 14.057 1.00 89.88 85 ASN A O 1
ATOM 686 N N . LYS A 1 86 ? -23.849 -0.129 14.914 1.00 89.44 86 LYS A N 1
ATOM 687 C CA . LYS A 1 86 ? -23.197 0.807 13.979 1.00 89.44 86 LYS A CA 1
ATOM 688 C C . LYS A 1 86 ? -21.675 0.786 14.111 1.00 89.44 86 LYS A C 1
ATOM 690 O O . LYS A 1 86 ? -20.987 0.736 13.097 1.00 89.44 86 LYS A O 1
ATOM 695 N N . ILE A 1 87 ? -21.163 0.806 15.341 1.00 89.25 87 ILE A N 1
ATOM 696 C CA . ILE A 1 87 ? -19.719 0.776 15.616 1.00 89.25 87 ILE A CA 1
ATOM 697 C C . ILE A 1 87 ? -19.107 -0.530 15.094 1.00 89.25 87 ILE A C 1
ATOM 699 O O . ILE A 1 87 ? -18.118 -0.503 14.363 1.00 89.25 87 ILE A O 1
ATOM 703 N N . LEU A 1 88 ? -19.724 -1.668 15.418 1.00 91.06 88 LEU A N 1
ATOM 704 C CA . LEU A 1 88 ? -19.274 -2.983 14.968 1.00 91.06 88 LEU A CA 1
ATOM 705 C C . LEU A 1 88 ? -19.337 -3.113 13.447 1.00 91.06 88 LEU A C 1
ATOM 707 O O . LEU A 1 88 ? -18.395 -3.628 12.860 1.00 91.06 88 LEU A O 1
ATOM 711 N N . VAL A 1 89 ? -20.389 -2.612 12.792 1.00 93.00 89 VAL A N 1
ATOM 712 C CA . VAL A 1 89 ? -20.510 -2.645 11.326 1.00 93.00 89 VAL A CA 1
ATOM 713 C C . VAL A 1 89 ? -19.373 -1.868 10.672 1.00 93.00 89 VAL A C 1
ATOM 715 O O . VAL A 1 89 ? -18.769 -2.373 9.726 1.00 93.00 89 VAL A O 1
ATOM 718 N N . VAL A 1 90 ? -19.039 -0.678 11.181 1.00 93.50 90 VAL A N 1
ATOM 719 C CA . VAL A 1 90 ? -17.930 0.133 10.654 1.00 93.50 90 VAL A CA 1
ATOM 720 C C . VAL A 1 90 ? -16.604 -0.618 10.778 1.00 93.50 90 VAL A C 1
ATOM 722 O O . VAL A 1 90 ? -15.916 -0.809 9.775 1.00 93.50 90 VAL A O 1
ATOM 725 N N . PHE A 1 91 ? -16.262 -1.110 11.972 1.00 94.12 91 PHE A N 1
ATOM 726 C CA . PHE A 1 91 ? -15.000 -1.827 12.172 1.00 94.12 91 PHE A CA 1
ATOM 727 C C . PHE A 1 91 ? -14.948 -3.162 11.428 1.00 94.12 91 PHE A C 1
ATOM 729 O O . PHE A 1 91 ? -13.925 -3.472 10.823 1.00 94.12 91 PHE A O 1
ATOM 736 N N . ALA A 1 92 ? -16.038 -3.929 11.408 1.00 94.56 92 ALA A N 1
ATOM 737 C CA . ALA A 1 92 ? -16.105 -5.189 10.677 1.00 94.56 92 ALA A CA 1
ATOM 738 C C . ALA A 1 92 ? -15.941 -4.974 9.166 1.00 94.56 92 ALA A C 1
ATOM 740 O O . ALA A 1 92 ? -15.240 -5.749 8.516 1.00 94.56 92 ALA A O 1
ATOM 741 N N . THR A 1 93 ? -16.520 -3.898 8.620 1.00 94.75 93 THR A N 1
ATOM 742 C CA . THR A 1 93 ? -16.356 -3.529 7.205 1.00 94.75 93 THR A CA 1
ATOM 743 C C . THR A 1 93 ? -14.908 -3.150 6.904 1.00 94.75 93 THR A C 1
ATOM 745 O O . THR A 1 93 ? -14.344 -3.651 5.935 1.00 94.75 93 THR A O 1
ATOM 748 N N . LEU A 1 94 ? -14.270 -2.341 7.758 1.00 96.69 94 LEU A N 1
ATOM 749 C CA . LEU A 1 94 ? -12.852 -1.989 7.608 1.00 96.69 94 LEU A CA 1
ATOM 750 C C . LEU A 1 94 ? -11.937 -3.220 7.715 1.00 96.69 94 LEU A C 1
ATOM 752 O O . LEU A 1 94 ? -11.016 -3.370 6.918 1.00 96.69 94 LEU A O 1
ATOM 756 N N . CYS A 1 95 ? -12.206 -4.143 8.641 1.00 96.62 95 CYS A N 1
ATOM 757 C CA . CYS A 1 95 ? -11.432 -5.382 8.770 1.00 96.62 95 CYS A CA 1
ATOM 758 C C . CYS A 1 95 ? -11.623 -6.310 7.559 1.00 96.62 95 CYS A C 1
ATOM 760 O O . CYS A 1 95 ? -10.670 -6.936 7.093 1.00 96.62 95 CYS A O 1
ATOM 762 N N . ALA A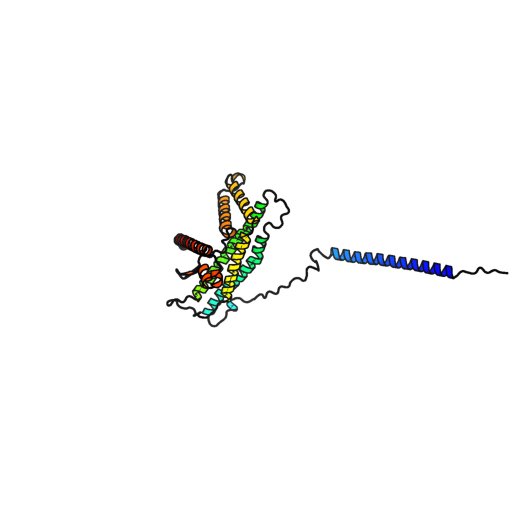 1 96 ? -12.844 -6.414 7.026 1.00 94.81 96 ALA A N 1
ATOM 763 C CA . ALA A 1 96 ? -13.110 -7.174 5.805 1.00 94.81 96 ALA A CA 1
ATOM 764 C C . ALA A 1 96 ? -12.382 -6.568 4.592 1.00 94.81 96 ALA A C 1
ATOM 766 O O . ALA A 1 96 ? -11.770 -7.298 3.813 1.00 94.81 96 ALA A O 1
ATOM 767 N N . GLU A 1 97 ? -12.381 -5.241 4.481 1.00 96.94 97 GLU A N 1
ATOM 768 C CA . GLU A 1 97 ? -11.663 -4.502 3.443 1.00 96.94 97 GLU A CA 1
ATOM 769 C C . GLU A 1 97 ? -10.145 -4.731 3.523 1.00 96.94 97 GLU A C 1
ATOM 771 O O . GLU A 1 97 ? -9.515 -5.037 2.513 1.00 96.94 97 GLU A O 1
ATOM 776 N N . VAL A 1 98 ? -9.550 -4.678 4.720 1.00 98.06 98 VAL A N 1
ATOM 777 C CA . VAL A 1 98 ? -8.129 -5.019 4.919 1.00 98.06 98 VAL A CA 1
ATOM 778 C C . VAL A 1 98 ? -7.828 -6.441 4.443 1.00 98.06 98 VAL A C 1
ATOM 780 O O . VAL A 1 98 ? -6.842 -6.655 3.738 1.00 98.06 98 VAL A O 1
ATOM 783 N N . ARG A 1 99 ? -8.670 -7.422 4.799 1.00 96.50 99 ARG A N 1
ATOM 784 C CA . ARG A 1 99 ? -8.493 -8.817 4.359 1.00 96.50 99 ARG A CA 1
ATOM 785 C C . ARG A 1 99 ? -8.531 -8.939 2.839 1.00 96.50 99 ARG A C 1
ATOM 787 O O . ARG A 1 99 ? -7.701 -9.650 2.269 1.00 96.50 99 ARG A O 1
ATOM 794 N N . TYR A 1 100 ? -9.453 -8.230 2.192 1.00 96.38 100 TYR A N 1
ATOM 795 C CA . TYR A 1 100 ? -9.530 -8.166 0.736 1.00 96.38 100 TYR A CA 1
ATOM 796 C C . TYR A 1 100 ? -8.248 -7.568 0.135 1.00 96.38 100 TYR A C 1
ATOM 798 O O . TYR A 1 100 ? -7.617 -8.212 -0.701 1.00 96.38 100 TYR A O 1
ATOM 806 N N . LEU A 1 101 ? -7.806 -6.402 0.617 1.00 98.12 101 LEU A N 1
ATOM 807 C CA . LEU A 1 101 ? -6.603 -5.724 0.120 1.00 98.12 101 LEU A CA 1
ATOM 808 C C . LEU A 1 101 ? -5.333 -6.560 0.321 1.00 98.12 101 LEU A C 1
ATOM 810 O O . LEU A 1 101 ? -4.495 -6.633 -0.573 1.00 98.12 101 LEU A O 1
ATOM 814 N N . LYS A 1 102 ? -5.201 -7.244 1.460 1.00 97.44 102 LYS A N 1
ATOM 815 C CA . LYS A 1 102 ? -4.089 -8.167 1.734 1.00 97.44 102 LYS A CA 1
ATOM 816 C C . LYS A 1 102 ? -4.064 -9.341 0.752 1.00 97.44 102 LYS A C 1
ATOM 818 O O . LYS A 1 102 ? -2.997 -9.713 0.267 1.00 97.44 102 LYS A O 1
ATOM 823 N N . SER A 1 103 ? -5.229 -9.912 0.445 1.00 96.31 103 SER A N 1
ATOM 824 C CA . SER A 1 103 ? -5.357 -10.981 -0.552 1.00 96.31 103 SER A CA 1
ATOM 825 C C . SER A 1 103 ? -5.023 -10.480 -1.961 1.00 96.31 103 SER A C 1
ATOM 827 O O . SER A 1 103 ? -4.257 -11.120 -2.679 1.00 96.31 103 SER A O 1
ATOM 829 N N . GLU A 1 104 ? -5.532 -9.306 -2.344 1.00 96.81 104 GLU A N 1
ATOM 830 C CA . GLU A 1 104 ? -5.247 -8.685 -3.641 1.00 96.81 104 GLU A CA 1
ATOM 831 C C . GLU A 1 104 ? -3.750 -8.370 -3.803 1.00 96.81 104 GLU A C 1
ATOM 833 O O . GLU A 1 104 ? -3.163 -8.731 -4.821 1.00 96.81 104 GLU A O 1
ATOM 838 N N . ALA A 1 105 ? -3.096 -7.805 -2.779 1.00 95.88 105 ALA A N 1
ATOM 839 C CA . ALA A 1 105 ? -1.648 -7.575 -2.769 1.00 95.88 105 ALA A CA 1
ATOM 840 C C . ALA A 1 105 ? -0.857 -8.847 -3.088 1.00 95.88 105 ALA A C 1
ATOM 842 O O . ALA A 1 105 ? -0.021 -8.848 -3.995 1.00 95.88 105 ALA A O 1
ATOM 843 N N . LYS A 1 106 ? -1.170 -9.932 -2.370 1.00 94.25 106 LYS A N 1
ATOM 844 C CA . LYS A 1 106 ? -0.476 -11.212 -2.500 1.00 94.25 106 LYS A CA 1
ATOM 845 C C . LYS A 1 106 ? -0.683 -11.851 -3.868 1.00 94.25 106 LYS A C 1
ATOM 847 O O . LYS A 1 106 ? 0.284 -12.266 -4.487 1.00 94.25 106 LYS A O 1
ATOM 852 N N . ASN A 1 107 ? -1.928 -11.923 -4.326 1.00 92.88 107 ASN A N 1
ATOM 853 C CA . ASN A 1 107 ? -2.274 -12.709 -5.510 1.00 92.88 107 ASN A CA 1
ATOM 854 C C . ASN A 1 107 ? -2.043 -11.960 -6.827 1.00 92.88 107 ASN A C 1
ATOM 856 O O . ASN A 1 107 ? -2.016 -12.585 -7.882 1.00 92.88 107 ASN A O 1
ATOM 860 N N . LYS A 1 108 ? -1.936 -10.627 -6.786 1.00 94.19 108 LYS A N 1
ATOM 861 C CA . LYS A 1 108 ? -1.857 -9.797 -7.993 1.00 94.19 108 LYS A CA 1
ATOM 862 C C . LYS A 1 108 ? -0.558 -9.021 -8.111 1.00 94.19 108 LYS A C 1
ATOM 864 O O . LYS A 1 108 ? 0.014 -8.966 -9.195 1.00 94.19 108 LYS A O 1
ATOM 869 N N . TYR A 1 109 ? -0.104 -8.384 -7.036 1.00 95.00 109 TYR A N 1
ATOM 870 C CA . TYR A 1 109 ? 0.973 -7.399 -7.134 1.00 95.00 109 TYR A CA 1
ATOM 871 C C . TYR A 1 109 ? 2.341 -7.963 -6.761 1.00 95.00 109 TYR A C 1
ATOM 873 O O . TYR A 1 109 ? 3.303 -7.668 -7.463 1.00 95.00 109 TYR A O 1
ATOM 881 N N . TYR A 1 110 ? 2.443 -8.781 -5.709 1.00 93.38 110 TYR A N 1
ATOM 882 C CA . TYR A 1 110 ? 3.741 -9.287 -5.244 1.00 93.38 110 TYR A CA 1
ATOM 883 C C . TYR A 1 110 ? 4.472 -10.097 -6.312 1.00 93.38 110 TYR A C 1
ATOM 885 O O . TYR A 1 110 ? 5.574 -9.712 -6.694 1.00 93.38 110 TYR A O 1
ATOM 893 N N . ASP A 1 111 ? 3.842 -11.137 -6.852 1.00 90.38 111 ASP A N 1
ATOM 894 C CA . ASP A 1 111 ? 4.468 -11.994 -7.865 1.00 90.38 111 ASP A CA 1
ATOM 895 C C . ASP A 1 111 ? 4.767 -11.217 -9.155 1.00 90.38 111 ASP A C 1
ATOM 897 O O . ASP A 1 111 ? 5.852 -11.335 -9.718 1.00 90.38 111 ASP A O 1
ATOM 901 N N . THR A 1 112 ? 3.851 -10.339 -9.581 1.00 91.81 112 THR A N 1
ATOM 902 C CA . THR A 1 112 ? 4.034 -9.503 -10.780 1.00 91.81 112 THR A CA 1
ATOM 903 C C . THR A 1 112 ? 5.274 -8.610 -10.687 1.00 91.81 112 THR A C 1
ATOM 905 O O . THR A 1 112 ? 5.967 -8.416 -11.684 1.00 91.81 112 THR A O 1
ATOM 908 N N . ILE A 1 113 ? 5.562 -8.045 -9.509 1.00 92.62 113 ILE A N 1
ATOM 909 C CA . ILE A 1 113 ? 6.752 -7.208 -9.306 1.00 92.62 113 ILE A CA 1
ATOM 910 C C . ILE A 1 113 ? 7.989 -8.087 -9.110 1.00 92.62 113 ILE A C 1
ATOM 912 O O . ILE A 1 113 ? 9.032 -7.799 -9.689 1.00 92.62 113 ILE A O 1
ATOM 916 N N . LEU A 1 114 ? 7.883 -9.153 -8.313 1.00 89.88 114 LEU A N 1
ATOM 917 C CA . LEU A 1 114 ? 9.012 -10.012 -7.963 1.00 89.88 114 LEU A CA 1
ATOM 918 C C . LEU A 1 114 ? 9.609 -10.701 -9.195 1.00 89.88 114 LEU A C 1
ATOM 920 O O . LEU A 1 114 ? 10.826 -10.723 -9.341 1.00 89.88 114 LEU A O 1
ATOM 924 N N . PHE A 1 115 ? 8.757 -11.197 -10.094 1.00 89.88 115 PHE A N 1
ATOM 925 C CA . PHE A 1 115 ? 9.171 -11.881 -11.321 1.00 89.88 115 PHE A CA 1
ATOM 926 C C . PHE A 1 115 ? 9.352 -10.940 -12.519 1.00 89.88 115 PHE A C 1
ATOM 928 O O . PHE A 1 115 ? 9.553 -11.398 -13.644 1.00 89.88 115 PHE A O 1
ATOM 935 N N . TYR A 1 116 ? 9.284 -9.618 -12.331 1.00 91.56 116 TYR A N 1
ATOM 936 C CA . TYR A 1 116 ? 9.546 -8.691 -13.427 1.00 91.56 116 TYR A CA 1
ATOM 937 C C . TYR A 1 116 ? 10.971 -8.887 -13.968 1.00 91.56 116 TYR A C 1
ATOM 939 O O . TYR A 1 116 ? 11.951 -8.802 -13.238 1.00 91.56 116 TYR A O 1
ATOM 947 N N . GLY A 1 117 ? 11.091 -9.128 -15.275 1.00 85.81 117 GLY A N 1
ATOM 948 C CA . GLY A 1 117 ? 12.386 -9.359 -15.922 1.00 85.81 117 GLY A CA 1
ATOM 949 C C . GLY A 1 117 ? 12.944 -10.778 -15.760 1.00 85.81 117 GLY A C 1
ATOM 950 O O . GLY A 1 117 ? 13.932 -11.094 -16.419 1.00 85.81 117 GLY A O 1
ATOM 951 N N . GLU A 1 118 ? 12.291 -11.643 -14.979 1.00 81.06 118 GLU A N 1
ATOM 952 C CA . GLU A 1 118 ? 12.605 -13.071 -14.896 1.00 81.06 118 GLU A CA 1
ATOM 953 C C . GLU A 1 118 ? 11.990 -13.791 -16.111 1.00 81.06 118 GLU A C 1
ATOM 955 O O . GLU A 1 118 ? 10.794 -13.675 -16.379 1.00 81.06 118 GLU A O 1
ATOM 960 N N . GLY A 1 119 ? 12.811 -14.500 -16.895 1.00 66.75 119 GLY A N 1
ATOM 961 C CA . GLY A 1 119 ? 12.370 -15.230 -18.098 1.00 66.75 119 GLY A CA 1
ATOM 962 C C . GLY A 1 119 ? 12.922 -14.721 -19.436 1.00 66.75 119 GLY A C 1
ATOM 963 O O . GLY A 1 119 ? 12.543 -15.234 -20.487 1.00 66.75 119 GLY A O 1
ATOM 964 N N . GLY A 1 120 ? 13.821 -13.732 -19.431 1.00 62.00 120 GLY A N 1
ATOM 965 C CA . GLY A 1 120 ? 14.568 -13.346 -20.629 1.00 62.00 120 GLY A CA 1
ATOM 966 C C . GLY A 1 120 ? 15.770 -14.262 -20.867 1.00 62.00 120 GLY A C 1
ATOM 967 O O . GLY A 1 120 ? 16.727 -14.225 -20.096 1.00 62.00 120 GLY A O 1
ATOM 968 N N . GLU A 1 121 ? 15.759 -15.050 -21.945 1.00 49.38 121 GLU A N 1
ATOM 969 C CA . GLU A 1 121 ? 16.985 -15.678 -22.453 1.00 49.38 121 GLU A CA 1
ATOM 970 C C . GLU A 1 121 ? 17.996 -14.595 -22.888 1.00 49.38 121 GLU A C 1
ATOM 972 O O . GLU A 1 121 ? 17.617 -13.492 -23.285 1.00 49.38 121 GLU A O 1
ATOM 977 N N . GLY A 1 122 ? 19.290 -14.896 -22.741 1.00 54.19 122 GLY A N 1
ATOM 978 C CA . GLY A 1 122 ? 20.406 -13.943 -22.751 1.00 54.19 122 GLY A CA 1
ATOM 979 C C . GLY A 1 122 ? 20.456 -12.907 -23.888 1.00 54.19 122 GLY A C 1
ATOM 980 O O . GLY A 1 122 ? 19.978 -13.120 -24.996 1.00 54.19 122 GLY A O 1
ATOM 981 N N . ASN A 1 123 ? 21.134 -11.789 -23.584 1.00 54.72 123 ASN A N 1
ATOM 982 C CA . ASN A 1 123 ? 21.252 -10.555 -24.372 1.00 54.72 123 ASN A CA 1
ATOM 983 C C . ASN A 1 123 ? 19.898 -9.947 -24.772 1.00 54.72 123 ASN A C 1
ATOM 985 O O . ASN A 1 123 ? 19.383 -10.188 -25.863 1.00 54.72 123 ASN A O 1
ATOM 989 N N . LEU A 1 124 ? 19.364 -9.072 -23.908 1.00 61.22 124 LEU A N 1
ATOM 990 C CA . LEU A 1 124 ? 18.249 -8.197 -24.273 1.00 61.22 124 LEU A CA 1
ATOM 991 C C . LEU A 1 124 ? 18.588 -7.463 -25.579 1.00 61.22 124 LEU A C 1
ATOM 993 O O . LEU A 1 124 ? 19.559 -6.710 -25.641 1.00 61.22 124 LEU A O 1
ATOM 997 N N . GLN A 1 125 ? 17.773 -7.676 -26.612 1.00 68.75 125 GLN A N 1
ATOM 998 C CA . GLN A 1 125 ? 17.833 -6.885 -27.839 1.00 68.75 125 GLN A CA 1
ATOM 999 C C . GLN A 1 125 ? 17.638 -5.395 -27.516 1.00 68.75 125 GLN A C 1
ATOM 1001 O O . GLN A 1 125 ? 16.900 -5.044 -26.587 1.00 68.75 125 GLN A O 1
ATOM 1006 N N . ASP A 1 126 ? 18.254 -4.515 -28.310 1.00 75.69 126 ASP A N 1
ATOM 1007 C CA . ASP A 1 126 ? 18.051 -3.068 -28.204 1.00 75.69 126 ASP A CA 1
ATOM 1008 C C . ASP A 1 126 ? 16.547 -2.741 -28.229 1.00 75.69 126 ASP A C 1
ATOM 1010 O O . ASP A 1 126 ? 15.838 -3.063 -29.181 1.00 75.69 126 ASP A O 1
ATOM 1014 N N . GLY A 1 127 ? 16.041 -2.110 -27.165 1.00 81.75 127 GLY A N 1
ATOM 1015 C CA . GLY A 1 127 ? 14.620 -1.767 -27.032 1.00 81.75 127 GLY A CA 1
ATOM 1016 C C . GLY A 1 127 ? 13.781 -2.721 -26.168 1.00 81.75 127 GLY A C 1
ATOM 1017 O O . GLY A 1 127 ? 12.661 -2.365 -25.791 1.00 81.75 127 GLY A O 1
ATOM 1018 N N . ALA A 1 128 ? 14.290 -3.906 -25.810 1.00 87.31 128 ALA A N 1
ATOM 1019 C CA . ALA A 1 128 ? 13.528 -4.901 -25.048 1.00 87.31 128 ALA A CA 1
ATOM 1020 C C . ALA A 1 128 ? 13.141 -4.405 -23.641 1.00 87.31 128 ALA A C 1
ATOM 1022 O O . ALA A 1 128 ? 11.998 -4.585 -23.220 1.00 87.31 128 ALA A O 1
ATOM 1023 N N . ALA A 1 129 ? 14.045 -3.697 -22.955 1.00 89.00 129 ALA A N 1
ATOM 1024 C CA . ALA A 1 129 ? 13.768 -3.063 -21.663 1.00 89.00 129 ALA A CA 1
ATOM 1025 C C . ALA A 1 129 ? 12.596 -2.069 -21.751 1.00 89.00 129 ALA A C 1
ATOM 1027 O O . ALA A 1 129 ? 11.714 -2.052 -20.889 1.00 89.00 129 ALA A O 1
ATOM 1028 N N . GLN A 1 130 ? 12.546 -1.268 -22.823 1.00 91.44 130 GLN A N 1
ATOM 1029 C CA . GLN A 1 130 ? 11.470 -0.307 -23.039 1.00 91.44 130 GLN A CA 1
ATOM 1030 C C . GLN A 1 130 ? 10.131 -0.995 -23.311 1.00 91.44 130 GLN A C 1
ATOM 1032 O O . GLN A 1 130 ? 9.104 -0.546 -22.801 1.00 91.44 130 GLN A O 1
ATOM 1037 N N . LEU A 1 131 ? 10.132 -2.083 -24.086 1.00 91.25 131 LEU A N 1
ATOM 1038 C CA . LEU A 1 131 ? 8.927 -2.867 -24.358 1.00 91.25 131 LEU A CA 1
ATOM 1039 C C . LEU A 1 131 ? 8.402 -3.549 -23.092 1.00 91.25 131 LEU A C 1
ATOM 1041 O O . LEU A 1 131 ? 7.209 -3.439 -22.802 1.00 91.25 131 LEU A O 1
ATOM 1045 N N . LEU A 1 132 ? 9.275 -4.192 -22.313 1.00 91.88 132 LEU A N 1
ATOM 1046 C CA . LEU A 1 132 ? 8.908 -4.820 -21.042 1.00 91.88 132 LEU A CA 1
ATOM 1047 C C . LEU A 1 132 ? 8.295 -3.804 -20.081 1.00 91.88 132 LEU A C 1
ATOM 1049 O O . LEU A 1 132 ? 7.181 -4.009 -19.595 1.00 91.88 132 LEU A O 1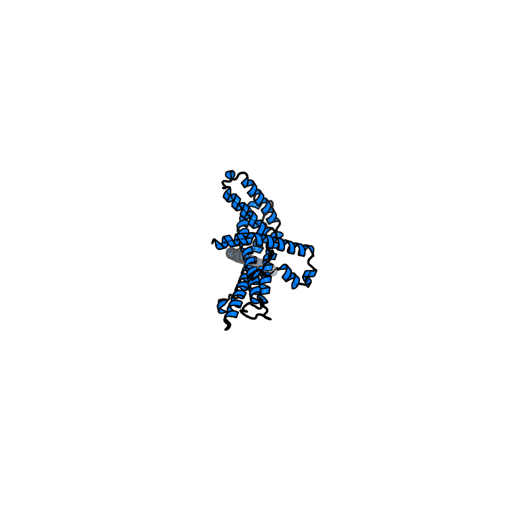
ATOM 1053 N N . LEU A 1 133 ? 8.955 -2.660 -19.882 1.00 94.56 133 LEU A N 1
ATOM 1054 C CA . LEU A 1 133 ? 8.417 -1.645 -18.988 1.00 94.56 133 LEU A CA 1
ATOM 1055 C C . LEU A 1 133 ? 7.114 -1.037 -19.518 1.00 94.56 133 LEU A C 1
ATOM 1057 O O . LEU A 1 133 ? 6.194 -0.805 -18.737 1.00 94.56 133 LEU A O 1
ATOM 1061 N N . SER A 1 134 ? 6.983 -0.835 -20.833 1.00 93.50 134 SER A N 1
ATOM 1062 C CA . SER A 1 134 ? 5.740 -0.318 -21.421 1.00 93.50 134 SER A CA 1
ATOM 1063 C C . SER A 1 134 ? 4.529 -1.209 -21.123 1.00 93.50 134 SER A C 1
ATOM 1065 O O . SER A 1 134 ? 3.441 -0.694 -20.873 1.00 93.50 134 SER A O 1
ATOM 1067 N N . ARG A 1 135 ? 4.724 -2.535 -21.074 1.00 93.88 135 ARG A N 1
ATOM 1068 C CA . ARG A 1 135 ? 3.689 -3.515 -20.702 1.00 93.88 135 ARG A CA 1
ATOM 1069 C C . ARG A 1 135 ? 3.423 -3.545 -19.195 1.00 93.88 135 ARG A C 1
ATOM 1071 O O . ARG A 1 135 ? 2.308 -3.838 -18.771 1.00 93.88 135 ARG A O 1
ATOM 1078 N N . MET A 1 136 ? 4.427 -3.214 -18.390 1.00 94.44 136 MET A N 1
ATOM 1079 C CA . MET A 1 136 ? 4.313 -3.131 -16.934 1.00 94.44 136 MET A CA 1
ATOM 1080 C C . MET A 1 136 ? 3.632 -1.830 -16.464 1.00 94.44 136 MET A C 1
ATOM 1082 O O . MET A 1 136 ? 3.033 -1.799 -15.394 1.00 94.44 136 MET A O 1
ATOM 1086 N N . LEU A 1 137 ? 3.643 -0.757 -17.267 1.00 95.31 137 LEU A N 1
ATOM 1087 C CA . LEU A 1 137 ? 3.072 0.544 -16.885 1.00 95.31 137 LEU A CA 1
ATOM 1088 C C . LEU A 1 137 ? 1.597 0.517 -16.440 1.00 95.31 137 LEU A C 1
ATOM 1090 O O . LEU A 1 137 ? 1.309 1.129 -15.410 1.00 95.31 137 LEU A O 1
ATOM 1094 N N . PRO A 1 138 ? 0.660 -0.167 -17.130 1.00 95.69 138 PRO A N 1
ATOM 1095 C CA . PRO A 1 138 ? -0.721 -0.277 -16.655 1.00 95.69 138 PRO A CA 1
ATOM 1096 C C . PRO A 1 138 ? -0.821 -0.936 -15.274 1.00 95.69 138 PRO A C 1
ATOM 1098 O O . PRO A 1 138 ? -1.584 -0.471 -14.430 1.00 95.69 138 PRO A O 1
ATOM 1101 N N . HIS A 1 139 ? 0.005 -1.953 -15.012 1.00 94.94 139 HIS A N 1
ATOM 1102 C CA . HIS A 1 139 ? 0.065 -2.643 -13.722 1.00 94.94 139 HIS A CA 1
ATOM 1103 C C . HIS A 1 139 ? 0.594 -1.717 -12.620 1.00 94.94 139 HIS A C 1
ATOM 1105 O O . HIS A 1 139 ? 0.029 -1.674 -11.531 1.00 94.94 139 HIS A O 1
ATOM 1111 N N . LEU A 1 140 ? 1.622 -0.910 -12.909 1.00 95.81 140 LEU A N 1
ATOM 1112 C CA . LEU A 1 140 ? 2.125 0.109 -11.978 1.00 95.81 140 LEU A CA 1
ATOM 1113 C C . LEU A 1 140 ? 1.093 1.216 -11.725 1.00 95.81 140 LEU A C 1
ATOM 1115 O O . LEU A 1 140 ? 0.960 1.702 -10.605 1.00 95.81 140 LEU A O 1
ATOM 1119 N N . GLN A 1 141 ? 0.332 1.619 -12.741 1.00 95.56 141 GLN A N 1
ATOM 1120 C CA . GLN A 1 141 ? -0.741 2.591 -12.555 1.00 95.56 141 GLN A CA 1
ATOM 1121 C C . GLN A 1 141 ? -1.840 2.044 -11.644 1.00 95.56 141 GLN A C 1
ATOM 1123 O O . GLN A 1 141 ? -2.275 2.738 -10.723 1.00 95.56 141 GLN A O 1
ATOM 1128 N N . GLU A 1 142 ? -2.260 0.804 -11.874 1.00 96.88 142 GLU A N 1
ATOM 1129 C CA . GLU A 1 142 ? -3.246 0.140 -11.033 1.00 96.88 142 GLU A CA 1
ATOM 1130 C C . GLU A 1 142 ? -2.730 -0.048 -9.600 1.00 96.88 142 GLU A C 1
ATOM 1132 O O . GLU A 1 142 ? -3.441 0.263 -8.646 1.00 96.88 142 GLU A O 1
ATOM 1137 N N . LEU A 1 143 ? -1.461 -0.437 -9.442 1.00 96.62 143 LEU A N 1
ATOM 1138 C CA . LEU A 1 143 ? -0.795 -0.531 -8.146 1.00 96.62 143 LEU A CA 1
ATOM 1139 C C . LEU A 1 143 ? -0.783 0.814 -7.404 1.00 96.62 143 LEU A C 1
ATOM 1141 O O . LEU A 1 143 ? -1.023 0.851 -6.202 1.00 96.62 143 LEU A O 1
ATOM 1145 N N . SER A 1 144 ? -0.571 1.938 -8.096 1.00 95.56 144 SER A N 1
ATOM 1146 C CA . SER A 1 144 ? -0.669 3.265 -7.467 1.00 95.56 144 SER A CA 1
ATOM 1147 C C . SER A 1 144 ? -2.078 3.567 -6.953 1.00 95.56 144 SER A C 1
ATOM 1149 O O . SER A 1 144 ? -2.227 4.224 -5.923 1.00 95.56 144 SER A O 1
ATOM 1151 N N . CYS A 1 145 ? -3.122 3.118 -7.648 1.00 95.94 145 CYS A N 1
ATOM 1152 C CA . CYS A 1 145 ? -4.494 3.241 -7.161 1.00 95.94 145 CYS A CA 1
ATOM 1153 C C . CYS A 1 145 ? -4.747 2.323 -5.957 1.00 95.94 145 CYS A C 1
ATOM 1155 O O . CYS A 1 145 ? -5.359 2.761 -4.983 1.00 95.94 145 CYS A O 1
ATOM 1157 N N . PHE A 1 146 ? -4.235 1.092 -6.002 1.00 97.56 146 PHE A N 1
ATOM 1158 C CA . PHE A 1 146 ? -4.293 0.140 -4.895 1.00 97.56 146 PHE A CA 1
ATOM 1159 C C . PHE A 1 146 ? -3.625 0.695 -3.627 1.00 97.56 146 PHE A C 1
ATOM 1161 O O . PHE A 1 146 ? -4.250 0.725 -2.570 1.00 97.56 146 PHE A O 1
ATOM 1168 N N . VAL A 1 147 ? -2.403 1.228 -3.737 1.00 95.62 147 VAL A N 1
ATOM 1169 C CA . VAL A 1 147 ? -1.676 1.844 -2.612 1.00 95.62 147 VAL A CA 1
ATOM 1170 C C . VAL A 1 147 ? -2.493 2.967 -1.970 1.00 95.62 147 VAL A C 1
ATOM 1172 O O . VAL A 1 147 ? -2.665 2.975 -0.754 1.00 95.62 147 VAL A O 1
ATOM 1175 N N . LYS A 1 148 ? -3.085 3.861 -2.771 1.00 93.62 148 LYS A N 1
ATOM 1176 C CA . LYS A 1 148 ? -3.950 4.936 -2.252 1.00 93.62 148 LYS A CA 1
ATOM 1177 C C . LYS A 1 148 ? -5.165 4.406 -1.500 1.00 93.62 148 LYS A C 1
ATOM 1179 O O . LYS A 1 148 ? -5.555 4.985 -0.489 1.00 93.62 148 LYS A O 1
ATOM 1184 N N . ARG A 1 149 ? -5.777 3.323 -1.985 1.00 96.19 149 ARG A N 1
ATOM 1185 C CA . ARG A 1 149 ? -6.895 2.669 -1.292 1.00 96.19 149 ARG A CA 1
ATOM 1186 C C . ARG A 1 149 ? -6.433 2.116 0.057 1.00 96.19 149 ARG A C 1
ATOM 1188 O O . ARG A 1 149 ? -7.115 2.328 1.055 1.00 96.19 149 ARG A O 1
ATOM 1195 N N . CYS A 1 150 ? -5.248 1.509 0.118 1.00 96.31 150 CYS A N 1
ATOM 1196 C CA . CYS A 1 150 ? -4.675 1.042 1.378 1.00 96.31 150 CYS A CA 1
ATOM 1197 C C . CYS A 1 150 ? -4.417 2.186 2.372 1.00 96.31 150 CYS A C 1
ATOM 1199 O O . CYS A 1 150 ? -4.812 2.094 3.534 1.00 96.31 150 CYS A O 1
ATOM 1201 N N . GLU A 1 151 ? -3.809 3.286 1.917 1.00 91.62 151 GLU A N 1
ATOM 1202 C CA . GLU A 1 151 ? -3.582 4.490 2.731 1.00 91.62 151 GLU A CA 1
ATOM 1203 C C . GLU A 1 151 ? -4.898 5.050 3.294 1.00 91.62 151 GLU A C 1
ATOM 1205 O O . GLU A 1 151 ? -4.979 5.386 4.477 1.00 91.62 151 GLU A O 1
ATOM 1210 N N . GLN A 1 152 ? -5.952 5.107 2.472 1.00 93.31 152 GLN A N 1
ATOM 1211 C CA . GLN A 1 152 ? -7.281 5.551 2.899 1.00 93.31 152 GLN A CA 1
ATOM 1212 C C . GLN A 1 152 ? -7.865 4.651 3.989 1.00 93.31 152 GLN A C 1
ATOM 1214 O O . GLN A 1 152 ? -8.384 5.161 4.979 1.00 93.31 152 GLN A O 1
ATOM 1219 N N . VAL A 1 153 ? -7.759 3.328 3.847 1.00 96.12 153 VAL A N 1
ATOM 1220 C CA . VAL A 1 153 ? -8.259 2.379 4.853 1.00 96.12 153 VAL A CA 1
ATOM 1221 C C . VAL A 1 153 ? -7.502 2.521 6.174 1.00 96.12 153 VAL A C 1
ATOM 1223 O O . VAL A 1 153 ? -8.136 2.521 7.228 1.00 96.12 153 VAL A O 1
ATOM 1226 N N . VAL A 1 154 ? -6.180 2.734 6.142 1.00 93.62 154 VAL A N 1
ATOM 1227 C CA . VAL A 1 154 ? -5.402 3.031 7.358 1.00 93.62 154 VAL A CA 1
ATOM 1228 C C . VAL A 1 154 ? -5.917 4.292 8.048 1.00 93.62 154 VAL A C 1
ATOM 1230 O O . VAL A 1 154 ? -6.184 4.268 9.251 1.00 93.62 154 VAL A O 1
ATOM 1233 N N . VAL A 1 155 ? -6.071 5.383 7.291 1.00 90.38 155 VAL A N 1
ATOM 1234 C CA . VAL A 1 155 ? -6.588 6.658 7.807 1.00 90.38 155 VAL A CA 1
ATOM 1235 C C . VAL A 1 155 ? -7.956 6.453 8.454 1.00 90.38 155 VAL A C 1
ATOM 1237 O O . VAL A 1 155 ? -8.146 6.854 9.599 1.00 90.38 155 VAL A O 1
ATOM 1240 N N . GLN A 1 156 ? -8.868 5.750 7.777 1.00 92.19 156 GLN A N 1
ATOM 1241 C CA . GLN A 1 156 ? -10.203 5.476 8.303 1.00 92.19 156 GLN A CA 1
ATOM 1242 C C . GLN A 1 156 ? -10.167 4.641 9.587 1.00 92.19 156 GLN A C 1
ATOM 1244 O O . GLN A 1 156 ? -10.836 4.997 10.550 1.00 92.19 156 GLN A O 1
ATOM 1249 N N . ILE A 1 157 ? -9.364 3.575 9.665 1.00 92.75 157 ILE A N 1
ATOM 1250 C CA . ILE A 1 157 ? -9.245 2.776 10.898 1.00 92.75 157 ILE A CA 1
ATOM 1251 C C . ILE A 1 157 ? -8.792 3.651 12.073 1.00 92.75 157 ILE A C 1
ATOM 1253 O O . ILE A 1 157 ? -9.388 3.599 13.151 1.00 92.75 157 ILE A O 1
ATOM 1257 N N . VAL A 1 158 ? -7.769 4.480 11.864 1.00 89.25 158 VAL A N 1
ATOM 1258 C CA . VAL A 1 158 ? -7.221 5.362 12.903 1.00 89.25 158 VAL A CA 1
ATOM 1259 C C . VAL A 1 158 ? -8.234 6.428 13.327 1.00 89.25 158 VAL A C 1
ATOM 1261 O O . VAL A 1 158 ? -8.403 6.659 14.524 1.00 89.25 158 VAL A O 1
ATOM 1264 N N . GLU A 1 159 ? -8.934 7.050 12.377 1.00 86.38 159 GLU A N 1
ATOM 1265 C CA . GLU A 1 159 ? -9.991 8.033 12.645 1.00 86.38 159 GLU A CA 1
ATOM 1266 C C . GLU A 1 159 ? -11.141 7.420 13.458 1.00 86.38 159 GLU A C 1
ATOM 1268 O O . GLU A 1 159 ? -11.569 8.003 14.456 1.00 86.38 159 GLU A O 1
ATOM 1273 N N . GLN A 1 160 ? -11.603 6.217 13.096 1.00 88.62 160 GLN A N 1
ATOM 1274 C CA . GLN A 1 160 ? -12.683 5.531 13.814 1.00 88.62 160 GLN A CA 1
ATOM 1275 C C . GLN A 1 160 ? -12.261 5.106 15.228 1.00 88.62 160 GLN A C 1
ATOM 1277 O O . GLN A 1 160 ? -13.027 5.283 16.178 1.00 88.62 160 GLN A O 1
ATOM 1282 N N . LEU A 1 161 ? -11.034 4.598 15.403 1.00 86.50 161 LEU A N 1
ATOM 1283 C CA . LEU A 1 161 ? -10.484 4.294 16.729 1.00 86.50 161 LEU A CA 1
ATOM 1284 C C . LEU A 1 161 ? -10.377 5.562 17.584 1.00 86.50 161 LEU A C 1
ATOM 1286 O O . LEU A 1 161 ? -10.767 5.560 18.751 1.00 86.50 161 LEU A O 1
ATOM 1290 N N . ALA A 1 162 ? -9.897 6.665 17.010 1.00 82.12 162 ALA A N 1
ATOM 1291 C CA . ALA A 1 162 ? -9.806 7.930 17.723 1.00 82.12 162 ALA A CA 1
ATOM 1292 C C . ALA A 1 162 ? -11.177 8.472 18.130 1.00 82.12 162 ALA A C 1
ATOM 1294 O O . ALA A 1 162 ? -11.325 8.930 19.260 1.00 82.12 162 ALA A O 1
ATOM 1295 N N . ALA A 1 163 ? -12.180 8.390 17.253 1.00 81.62 163 ALA A N 1
ATOM 1296 C CA . ALA A 1 163 ? -13.545 8.786 17.577 1.00 81.62 163 ALA A CA 1
ATOM 1297 C C . ALA A 1 163 ? -14.115 7.942 18.728 1.00 81.62 163 ALA A C 1
ATOM 1299 O O . ALA A 1 163 ? -14.672 8.500 19.675 1.00 81.62 163 ALA A O 1
ATOM 1300 N N . LEU A 1 164 ? -13.909 6.621 18.694 1.00 82.25 164 LEU A N 1
ATOM 1301 C CA . LEU A 1 164 ? -14.377 5.691 19.723 1.00 82.25 164 LEU A CA 1
ATOM 1302 C C . LEU A 1 164 ? -13.747 5.954 21.102 1.00 82.25 164 LEU A C 1
ATOM 1304 O O . LEU A 1 164 ? -14.446 5.919 22.113 1.00 82.25 164 LEU A O 1
ATOM 1308 N N . TYR A 1 165 ? -12.436 6.204 21.149 1.00 77.69 165 TYR A N 1
ATOM 1309 C CA . TYR A 1 165 ? -11.700 6.419 22.401 1.00 77.69 165 TYR A CA 1
ATOM 1310 C C . TYR A 1 165 ? -11.624 7.892 22.831 1.00 77.69 165 TYR A C 1
ATOM 1312 O O . TYR A 1 165 ? -11.082 8.194 23.901 1.00 77.69 165 TYR A O 1
ATOM 1320 N N . SER A 1 166 ? -12.153 8.824 22.028 1.00 72.88 166 SER A N 1
ATOM 1321 C CA . SER A 1 166 ? -12.110 10.252 22.342 1.00 72.88 166 SER A CA 1
ATOM 1322 C C . SER A 1 166 ? -12.812 10.536 23.671 1.00 72.88 166 SER A C 1
ATOM 1324 O O . SER A 1 166 ? -14.022 10.407 23.824 1.00 72.88 166 SER A O 1
ATOM 1326 N N . SER A 1 167 ? -12.012 10.921 24.665 1.00 57.84 167 SER A N 1
ATOM 1327 C CA . SER A 1 167 ? -12.470 11.220 26.021 1.00 57.84 167 SER A CA 1
ATOM 1328 C C . SER A 1 167 ? -12.495 12.729 26.243 1.00 57.84 167 SER A C 1
ATOM 1330 O O . SER A 1 167 ? -11.760 13.262 27.073 1.00 57.84 167 SER A O 1
ATOM 1332 N N . SER A 1 168 ? -13.275 13.460 25.444 1.00 57.44 168 SER A N 1
ATOM 1333 C CA . SER A 1 168 ? -13.487 14.887 25.709 1.00 57.44 168 SER A CA 1
ATOM 1334 C C . SER A 1 168 ? -14.585 15.047 26.759 1.00 57.44 168 SER A C 1
ATOM 1336 O O . SER A 1 168 ? -15.641 14.428 26.655 1.00 57.44 168 SER A O 1
ATOM 1338 N N . ARG A 1 169 ? -14.350 15.897 27.770 1.00 54.34 169 ARG A N 1
ATOM 1339 C CA . ARG A 1 169 ? -15.346 16.237 28.806 1.00 54.34 169 ARG A CA 1
ATOM 1340 C C . ARG A 1 169 ? -16.636 16.835 28.227 1.00 54.34 169 ARG A C 1
ATOM 1342 O O . ARG A 1 169 ? -17.672 16.700 28.866 1.00 54.34 169 ARG A O 1
ATOM 1349 N N . ASP A 1 170 ? -16.558 17.423 27.031 1.00 53.44 170 ASP A N 1
ATOM 1350 C CA . ASP A 1 170 ? -17.679 18.053 26.321 1.00 53.44 170 ASP A CA 1
ATOM 1351 C C . ASP A 1 170 ? -18.180 17.231 25.118 1.00 53.44 170 ASP A C 1
ATOM 1353 O O . ASP A 1 170 ? -19.125 17.640 24.443 1.00 53.44 170 ASP A O 1
ATOM 1357 N N . ALA A 1 171 ? -17.563 16.081 24.808 1.00 55.47 171 ALA A N 1
ATOM 1358 C CA . ALA A 1 171 ? -18.061 15.214 23.744 1.00 55.47 171 ALA A CA 1
ATOM 1359 C C . ALA A 1 171 ? -19.188 14.329 24.276 1.00 55.47 171 ALA A C 1
ATOM 1361 O O . ALA A 1 171 ? -19.034 13.615 25.266 1.00 55.47 171 ALA A O 1
ATOM 1362 N N . THR A 1 172 ? -20.323 14.339 23.582 1.00 53.09 172 THR A N 1
ATOM 1363 C CA . THR A 1 172 ? -21.394 13.364 23.786 1.00 53.09 172 THR A CA 1
ATOM 1364 C C . THR A 1 172 ? -20.838 11.969 23.496 1.00 53.09 172 THR A C 1
ATOM 1366 O O . THR A 1 172 ? -20.691 11.593 22.333 1.00 53.09 172 THR A O 1
ATOM 1369 N N . TYR A 1 173 ? -20.490 11.209 24.538 1.00 57.41 173 TYR A N 1
ATOM 1370 C CA . TYR A 1 173 ? -20.070 9.820 24.378 1.00 57.41 173 TYR A CA 1
ATOM 1371 C C . TYR A 1 173 ? -21.198 9.048 23.707 1.00 57.41 173 TYR A C 1
ATOM 1373 O O . TYR A 1 173 ? -22.275 8.878 24.279 1.00 57.41 173 TYR A O 1
ATOM 1381 N N . VAL A 1 174 ? -20.947 8.575 22.489 1.00 62.38 174 VAL A N 1
ATOM 1382 C CA . VAL A 1 174 ? -21.885 7.690 21.797 1.00 62.38 174 VAL A CA 1
ATOM 1383 C C . VAL A 1 174 ? -21.929 6.343 22.537 1.00 62.38 174 VAL A C 1
ATOM 1385 O O . VAL A 1 174 ? -23.001 5.773 22.724 1.00 62.38 174 VAL A O 1
ATOM 1388 N N . ILE A 1 175 ? -20.778 5.882 23.044 1.00 73.12 175 ILE A N 1
ATOM 1389 C CA . ILE A 1 175 ? -20.636 4.750 23.967 1.00 73.12 175 ILE A CA 1
ATOM 1390 C C . ILE A 1 175 ? -19.387 4.951 24.841 1.00 73.12 175 ILE A C 1
ATOM 1392 O O . ILE A 1 175 ? -18.403 5.533 24.387 1.00 73.12 175 ILE A O 1
ATOM 1396 N N . ASN A 1 176 ? -19.402 4.476 26.089 1.00 73.94 176 ASN A N 1
ATOM 1397 C CA . ASN A 1 176 ? -18.192 4.436 26.911 1.00 73.94 176 ASN A CA 1
ATOM 1398 C C . ASN A 1 176 ? -17.379 3.179 26.557 1.00 73.94 176 ASN A C 1
ATOM 1400 O O . ASN A 1 176 ? -17.744 2.080 26.967 1.00 73.94 176 ASN A O 1
ATOM 1404 N N . ALA A 1 177 ? -16.288 3.348 25.807 1.00 74.06 177 ALA A N 1
ATOM 1405 C CA . ALA A 1 177 ? -15.390 2.259 25.413 1.00 74.06 177 ALA A CA 1
ATOM 1406 C C . ALA A 1 177 ? -14.222 2.018 26.391 1.00 74.06 177 ALA A C 1
ATOM 1408 O O . ALA A 1 177 ? -13.270 1.309 26.060 1.00 74.06 177 ALA A O 1
ATOM 1409 N N . THR A 1 178 ? -14.262 2.599 27.596 1.00 74.88 178 THR A N 1
ATOM 1410 C CA . THR A 1 178 ? -13.214 2.391 28.608 1.00 74.88 178 THR A CA 1
ATOM 1411 C C . THR A 1 178 ? -13.103 0.908 28.953 1.00 74.88 178 THR A C 1
ATOM 1413 O O . THR A 1 178 ? -14.069 0.291 29.393 1.00 74.88 178 THR A O 1
ATOM 1416 N N . GLY A 1 179 ? -11.914 0.337 28.756 1.00 69.94 179 GLY A N 1
ATOM 1417 C CA . GLY A 1 179 ? -11.647 -1.082 29.009 1.00 69.94 179 GLY A CA 1
ATOM 1418 C C . GLY A 1 179 ? -12.110 -2.035 27.901 1.00 69.94 179 GLY A C 1
ATOM 1419 O O . GLY A 1 179 ? -11.962 -3.243 28.059 1.00 69.94 179 GLY A O 1
ATOM 1420 N N . ILE A 1 180 ? -12.638 -1.527 26.780 1.00 79.81 180 ILE A N 1
ATOM 1421 C CA . ILE A 1 180 ? -12.925 -2.344 25.596 1.00 79.81 180 ILE A CA 1
ATOM 1422 C C . ILE A 1 180 ? -11.688 -2.359 24.699 1.00 79.81 180 ILE A C 1
ATOM 1424 O O . ILE A 1 180 ? -11.179 -1.308 24.302 1.00 79.81 180 ILE A O 1
ATOM 1428 N N . HIS A 1 181 ? -11.227 -3.557 24.349 1.00 80.19 181 HIS A N 1
ATOM 1429 C CA . HIS A 1 181 ? -10.063 -3.765 23.495 1.00 80.19 181 HIS A CA 1
ATOM 1430 C C . HIS A 1 181 ? -10.496 -4.285 22.124 1.00 80.19 181 HIS A C 1
ATOM 1432 O O . HIS A 1 181 ? -10.928 -5.426 21.995 1.00 80.19 181 HIS A O 1
ATOM 1438 N N . PHE A 1 182 ? -10.350 -3.457 21.091 1.00 85.62 182 PHE A N 1
ATOM 1439 C CA . PHE A 1 182 ? -10.589 -3.846 19.698 1.00 85.62 182 PHE A CA 1
ATOM 1440 C C . PHE A 1 182 ? -9.334 -4.491 19.093 1.00 85.62 182 PHE A C 1
ATOM 1442 O O . PHE A 1 182 ? -8.764 -3.975 18.132 1.00 85.62 182 PHE A O 1
ATOM 1449 N N . GLN A 1 183 ? -8.868 -5.591 19.696 1.00 88.62 183 GLN A N 1
ATOM 1450 C CA . GLN A 1 183 ? -7.626 -6.261 19.295 1.00 88.62 183 GLN A CA 1
ATOM 1451 C C . GLN A 1 183 ? -7.626 -6.620 17.804 1.00 88.62 183 GLN A C 1
ATOM 1453 O O . GLN A 1 183 ? -6.686 -6.246 17.107 1.00 88.62 183 GLN A O 1
ATOM 1458 N N . ASP A 1 184 ? -8.702 -7.230 17.297 1.00 90.88 184 ASP A N 1
ATOM 1459 C CA . ASP A 1 184 ? -8.825 -7.587 15.880 1.00 90.88 184 ASP A CA 1
ATOM 1460 C C . ASP A 1 184 ? -8.615 -6.385 14.949 1.00 90.88 184 ASP A C 1
ATOM 1462 O O . ASP A 1 184 ? -7.964 -6.502 13.914 1.00 90.88 184 ASP A O 1
ATOM 1466 N N . VAL A 1 185 ? -9.114 -5.201 15.319 1.00 93.44 185 VAL A N 1
ATOM 1467 C CA . VAL A 1 185 ? -8.951 -3.982 14.510 1.00 93.44 185 VAL A CA 1
ATOM 1468 C C . VAL A 1 185 ? -7.486 -3.548 14.469 1.00 93.44 185 VAL A C 1
ATOM 1470 O O . VAL A 1 185 ? -6.996 -3.149 13.414 1.00 93.44 185 VAL A O 1
ATOM 1473 N N . PHE A 1 186 ? -6.766 -3.651 15.590 1.00 90.50 186 PHE A N 1
ATOM 1474 C CA . PHE A 1 186 ? -5.329 -3.366 15.634 1.00 90.50 186 PHE A CA 1
ATOM 1475 C C . PHE A 1 186 ? -4.505 -4.389 14.847 1.00 90.50 186 PHE A C 1
ATOM 1477 O O . PHE A 1 186 ? -3.538 -4.004 14.193 1.00 90.50 186 PHE A O 1
ATOM 1484 N N . GLU A 1 187 ? -4.888 -5.666 14.865 1.00 92.00 187 GLU A N 1
ATOM 1485 C CA . GLU A 1 187 ? -4.243 -6.703 14.052 1.00 92.00 187 GLU A CA 1
ATOM 1486 C C . GLU A 1 187 ? -4.431 -6.427 12.555 1.00 92.00 187 GLU A C 1
ATOM 1488 O O . GLU A 1 187 ? -3.458 -6.440 11.802 1.00 92.00 187 GLU A O 1
ATOM 1493 N N . HIS A 1 188 ? -5.644 -6.060 12.130 1.00 95.81 188 HIS A N 1
ATOM 1494 C CA . HIS A 1 188 ? -5.912 -5.669 10.744 1.00 95.81 188 HIS A CA 1
ATOM 1495 C C . HIS A 1 188 ? -5.195 -4.361 10.363 1.00 95.81 188 HIS A C 1
ATOM 1497 O O . HIS A 1 188 ? -4.679 -4.237 9.252 1.00 95.81 188 HIS A O 1
ATOM 1503 N N . LEU A 1 189 ? -5.086 -3.392 11.279 1.00 93.25 189 LEU A N 1
ATOM 1504 C CA . LEU A 1 189 ? -4.246 -2.211 11.064 1.00 93.25 189 LEU A CA 1
ATOM 1505 C C . LEU A 1 189 ? -2.780 -2.614 10.835 1.00 93.25 189 LEU A C 1
ATOM 1507 O O . LEU A 1 189 ? -2.140 -2.107 9.919 1.00 93.25 189 LEU A O 1
ATOM 1511 N N . GLY A 1 190 ? -2.254 -3.550 11.626 1.00 90.00 190 GLY A N 1
ATOM 1512 C CA . GLY A 1 190 ? -0.921 -4.115 11.420 1.00 90.00 190 GLY A CA 1
ATOM 1513 C C . GLY A 1 190 ? -0.774 -4.776 10.049 1.00 90.00 190 GLY A C 1
ATOM 1514 O O . GLY A 1 190 ? 0.179 -4.487 9.331 1.00 90.00 190 GLY A O 1
ATOM 1515 N N . ASP A 1 191 ? -1.744 -5.597 9.652 1.00 95.12 191 ASP A N 1
ATOM 1516 C CA . ASP A 1 191 ? -1.751 -6.297 8.366 1.00 95.12 191 ASP A CA 1
ATOM 1517 C C . ASP A 1 191 ? -1.641 -5.346 7.168 1.00 95.12 191 ASP A C 1
ATOM 1519 O O . ASP A 1 191 ? -0.825 -5.569 6.273 1.00 95.12 191 ASP A O 1
ATOM 1523 N N . ILE A 1 192 ? -2.423 -4.264 7.142 1.00 96.00 192 ILE A N 1
ATOM 1524 C CA . ILE A 1 192 ? -2.375 -3.309 6.026 1.00 96.00 192 ILE A CA 1
ATOM 1525 C C . ILE A 1 192 ? -1.085 -2.476 6.020 1.00 96.00 192 ILE A C 1
ATOM 1527 O O . ILE A 1 192 ? -0.560 -2.151 4.955 1.00 96.00 192 ILE A O 1
ATOM 1531 N N . LEU A 1 193 ? -0.524 -2.178 7.197 1.00 92.62 193 LEU A N 1
ATOM 1532 C CA . LEU A 1 193 ? 0.784 -1.531 7.317 1.00 92.62 193 LEU A CA 1
ATOM 1533 C C . LEU A 1 193 ? 1.903 -2.447 6.799 1.00 92.62 193 LEU A C 1
ATOM 1535 O O . LEU A 1 193 ? 2.798 -1.974 6.100 1.00 92.62 193 LEU A O 1
ATOM 1539 N N . VAL A 1 194 ? 1.825 -3.754 7.078 1.00 91.69 194 VAL A N 1
ATOM 1540 C CA . VAL A 1 194 ? 2.737 -4.761 6.515 1.00 91.69 194 VAL A CA 1
ATOM 1541 C C . VAL A 1 194 ? 2.608 -4.812 4.997 1.00 91.69 194 VAL A C 1
ATOM 1543 O O . VAL A 1 194 ? 3.631 -4.810 4.323 1.00 91.69 194 VAL A O 1
ATOM 1546 N N . VAL A 1 195 ? 1.391 -4.770 4.441 1.00 95.81 195 VAL A N 1
ATOM 1547 C CA . VAL A 1 195 ? 1.196 -4.742 2.980 1.00 95.81 195 VAL A CA 1
ATOM 1548 C C . VAL A 1 195 ? 1.938 -3.568 2.335 1.00 95.81 195 VAL A C 1
ATOM 1550 O O . VAL A 1 195 ? 2.657 -3.771 1.355 1.00 95.81 195 VAL A O 1
ATOM 1553 N N . LEU A 1 196 ? 1.796 -2.361 2.894 1.00 93.94 196 LEU A N 1
ATOM 1554 C CA . LEU A 1 196 ? 2.478 -1.156 2.411 1.00 93.94 196 LEU A CA 1
ATOM 1555 C C . LEU A 1 196 ? 4.008 -1.271 2.530 1.00 93.94 196 LEU A C 1
ATOM 1557 O O . LEU A 1 196 ? 4.717 -0.929 1.585 1.00 93.94 196 LEU A O 1
ATOM 1561 N N . LEU A 1 197 ? 4.514 -1.791 3.654 1.00 91.31 197 LEU A N 1
ATOM 1562 C CA . LEU A 1 197 ? 5.947 -2.037 3.864 1.00 91.31 197 LEU A CA 1
ATOM 1563 C C . LEU A 1 197 ? 6.515 -3.056 2.874 1.00 91.31 197 LEU A C 1
ATOM 1565 O O . LEU A 1 197 ? 7.578 -2.833 2.305 1.00 91.31 197 LEU A O 1
ATOM 1569 N N . THR A 1 198 ? 5.814 -4.168 2.654 1.00 90.50 198 THR A N 1
ATOM 1570 C CA . THR A 1 198 ? 6.239 -5.199 1.703 1.00 90.50 198 THR A CA 1
ATOM 1571 C C . THR A 1 198 ? 6.304 -4.643 0.284 1.00 90.50 198 THR A C 1
ATOM 1573 O O . THR A 1 198 ? 7.247 -4.955 -0.434 1.00 90.50 198 THR A O 1
ATOM 1576 N N . LEU A 1 199 ? 5.357 -3.789 -0.120 1.00 94.50 199 LEU A N 1
ATOM 1577 C CA . LEU A 1 199 ? 5.418 -3.130 -1.429 1.00 94.50 199 LEU A CA 1
ATOM 1578 C C . LEU A 1 199 ? 6.638 -2.212 -1.563 1.00 94.50 199 LEU A C 1
ATOM 1580 O O . LEU A 1 199 ? 7.304 -2.266 -2.595 1.00 94.50 199 LEU A O 1
ATOM 1584 N N . ASP A 1 200 ? 6.945 -1.411 -0.538 1.00 92.00 200 ASP A N 1
ATOM 1585 C CA . ASP A 1 200 ? 8.150 -0.569 -0.522 1.00 92.00 200 ASP A CA 1
ATOM 1586 C C . ASP A 1 200 ? 9.428 -1.408 -0.655 1.00 92.00 200 ASP A C 1
ATOM 1588 O O . ASP A 1 200 ? 10.307 -1.067 -1.445 1.00 92.00 200 ASP A O 1
ATOM 1592 N N . GLU A 1 201 ? 9.515 -2.516 0.083 1.00 88.94 201 GLU A N 1
ATOM 1593 C CA . GLU A 1 201 ? 10.692 -3.390 0.091 1.00 88.94 201 GLU A CA 1
ATOM 1594 C C . GLU A 1 201 ? 10.876 -4.116 -1.249 1.00 88.94 201 GLU A C 1
ATOM 1596 O O . GLU A 1 201 ? 11.978 -4.154 -1.797 1.00 88.94 201 GLU A O 1
ATOM 1601 N N . VAL A 1 202 ? 9.795 -4.675 -1.804 1.00 91.00 202 VAL A N 1
ATOM 1602 C CA . VAL A 1 202 ? 9.844 -5.410 -3.074 1.00 91.00 202 VAL A CA 1
ATOM 1603 C C . VAL A 1 202 ? 10.164 -4.462 -4.228 1.00 91.00 202 VAL A C 1
ATOM 1605 O O . VAL A 1 202 ? 11.015 -4.790 -5.047 1.00 91.00 202 VAL A O 1
ATOM 1608 N N . LEU A 1 203 ? 9.543 -3.279 -4.293 1.00 93.19 203 LEU A N 1
ATOM 1609 C CA . LEU A 1 203 ? 9.831 -2.306 -5.353 1.00 93.19 203 LEU A CA 1
ATOM 1610 C C . LEU A 1 203 ? 11.223 -1.692 -5.204 1.00 93.19 203 LEU A C 1
ATOM 1612 O O . LEU A 1 203 ? 11.939 -1.591 -6.195 1.00 93.19 203 LEU A O 1
ATOM 1616 N N . GLY A 1 204 ? 11.613 -1.304 -3.987 1.00 88.81 204 GLY A N 1
ATOM 1617 C CA . GLY A 1 204 ? 12.882 -0.623 -3.729 1.00 88.81 204 GLY A CA 1
ATOM 1618 C C . GLY A 1 204 ? 14.116 -1.491 -3.983 1.00 88.81 204 GLY A C 1
ATOM 1619 O O . GLY A 1 204 ? 15.156 -0.968 -4.381 1.00 88.81 204 GLY A O 1
ATOM 1620 N N . ASN A 1 205 ? 14.007 -2.809 -3.797 1.00 87.75 205 ASN A N 1
ATOM 1621 C CA . ASN A 1 205 ? 15.109 -3.741 -4.050 1.00 87.75 205 ASN A CA 1
ATOM 1622 C C . ASN A 1 205 ? 15.155 -4.274 -5.489 1.00 87.75 205 ASN A C 1
ATOM 1624 O O . ASN A 1 205 ? 16.110 -4.960 -5.857 1.00 87.75 205 ASN A O 1
ATOM 1628 N N . HIS A 1 206 ? 14.154 -3.980 -6.320 1.00 90.75 206 HIS A N 1
ATOM 1629 C CA . HIS A 1 206 ? 14.058 -4.555 -7.655 1.00 90.75 206 HIS A CA 1
ATOM 1630 C C . HIS A 1 206 ? 14.883 -3.742 -8.678 1.00 90.75 206 HIS A C 1
ATOM 1632 O O . HIS A 1 206 ? 14.375 -2.874 -9.395 1.00 90.75 206 HIS A O 1
ATOM 1638 N N . SER A 1 207 ? 16.188 -4.027 -8.755 1.00 91.81 207 SER A N 1
ATOM 1639 C CA . SER A 1 207 ? 17.162 -3.287 -9.579 1.00 91.81 207 SER A CA 1
ATOM 1640 C C . SER A 1 207 ? 16.821 -3.252 -11.073 1.00 91.81 207 SER A C 1
ATOM 1642 O O . SER A 1 207 ? 16.846 -2.180 -11.673 1.00 91.81 207 SER A O 1
ATOM 1644 N N . THR A 1 208 ? 16.421 -4.378 -11.668 1.00 92.31 208 THR A N 1
ATOM 1645 C CA . THR A 1 208 ? 16.086 -4.472 -13.102 1.00 92.31 208 THR A CA 1
ATOM 1646 C C . THR A 1 208 ? 14.961 -3.512 -13.506 1.00 92.31 208 THR A C 1
ATOM 1648 O O . THR A 1 208 ? 15.016 -2.856 -14.547 1.00 92.31 208 THR A O 1
ATOM 1651 N N . LEU A 1 209 ? 13.942 -3.376 -12.659 1.00 93.62 209 LEU A N 1
ATOM 1652 C CA . LEU A 1 209 ? 12.821 -2.449 -12.838 1.00 93.62 209 LEU A CA 1
ATOM 1653 C C . LEU A 1 209 ? 13.309 -1.007 -12.788 1.00 93.62 209 LEU A C 1
ATOM 1655 O O . LEU A 1 209 ? 12.936 -0.220 -13.657 1.00 93.62 209 LEU A O 1
ATOM 1659 N N . HIS A 1 210 ? 14.166 -0.669 -11.824 1.00 94.62 210 HIS A N 1
ATOM 1660 C CA . HIS A 1 210 ? 14.770 0.657 -11.733 1.00 94.62 210 HIS A CA 1
ATOM 1661 C C . HIS A 1 210 ? 15.622 0.996 -12.963 1.00 94.62 210 HIS A C 1
ATOM 1663 O O . HIS A 1 210 ? 15.484 2.088 -13.521 1.00 94.62 210 HIS A O 1
ATOM 1669 N N . ASP A 1 211 ? 16.441 0.061 -13.440 1.00 93.38 211 ASP A N 1
ATOM 1670 C CA . ASP A 1 211 ? 17.273 0.257 -14.628 1.00 93.38 211 ASP A CA 1
ATOM 1671 C C . ASP A 1 211 ? 16.414 0.450 -15.884 1.00 93.38 211 ASP A C 1
ATOM 1673 O O . ASP A 1 211 ? 16.586 1.424 -16.629 1.00 93.38 211 ASP A O 1
ATOM 1677 N N . HIS A 1 212 ? 15.413 -0.414 -16.083 1.00 94.38 212 HIS A N 1
ATOM 1678 C CA . HIS A 1 212 ? 14.458 -0.289 -17.186 1.00 94.38 212 HIS A CA 1
ATOM 1679 C C . HIS A 1 212 ? 13.677 1.033 -17.103 1.00 94.38 212 HIS A C 1
ATOM 1681 O O . HIS A 1 212 ? 13.445 1.676 -18.130 1.00 94.38 212 HIS A O 1
ATOM 1687 N N . TRP A 1 213 ? 13.332 1.490 -15.895 1.00 95.75 213 TRP A N 1
ATOM 1688 C CA . TRP A 1 213 ? 12.662 2.770 -15.655 1.00 95.75 213 TRP A CA 1
ATOM 1689 C C . TRP A 1 213 ? 13.503 3.967 -16.090 1.00 95.75 213 TRP A C 1
ATOM 1691 O O . TRP A 1 213 ? 13.010 4.858 -16.792 1.00 95.75 213 TRP A O 1
ATOM 1701 N N . ILE A 1 214 ? 14.791 3.975 -15.738 1.00 94.12 214 ILE A N 1
ATOM 1702 C CA . ILE A 1 214 ? 15.734 5.026 -16.136 1.00 94.12 214 ILE A CA 1
ATOM 1703 C C . ILE A 1 214 ? 15.882 5.066 -17.660 1.00 94.12 214 ILE A C 1
ATOM 1705 O O . ILE A 1 214 ? 15.809 6.149 -18.257 1.00 94.12 214 ILE A O 1
ATOM 1709 N N . ILE A 1 215 ? 16.062 3.902 -18.294 1.00 93.12 215 ILE A N 1
ATOM 1710 C CA . ILE A 1 215 ? 16.189 3.781 -19.752 1.00 93.12 215 ILE A CA 1
ATOM 1711 C C . ILE A 1 215 ? 14.925 4.313 -20.434 1.00 93.12 215 ILE A C 1
ATOM 1713 O O . ILE A 1 215 ? 15.012 5.178 -21.306 1.00 93.12 215 ILE A O 1
ATOM 1717 N N . TYR A 1 216 ? 13.747 3.871 -19.995 1.00 94.75 216 TYR A N 1
ATOM 1718 C CA . TYR A 1 216 ? 12.472 4.274 -20.581 1.00 94.75 216 TYR A CA 1
ATOM 1719 C C . TYR A 1 216 ? 12.207 5.773 -20.441 1.00 94.75 216 TYR A C 1
ATOM 1721 O O . TYR A 1 216 ? 11.878 6.434 -21.427 1.00 94.75 216 TYR A O 1
ATOM 1729 N N . LYS A 1 217 ? 12.436 6.359 -19.256 1.00 94.00 217 LYS A N 1
ATOM 1730 C CA . LYS A 1 217 ? 12.330 7.815 -19.063 1.00 94.00 217 LYS A CA 1
ATOM 1731 C C . LYS A 1 217 ? 13.276 8.585 -19.979 1.00 94.00 217 LYS A C 1
ATOM 1733 O O . LYS A 1 217 ? 12.888 9.621 -20.520 1.00 94.00 217 LYS A O 1
ATOM 1738 N N . ARG A 1 218 ? 14.509 8.104 -20.171 1.00 91.88 218 ARG A N 1
ATOM 1739 C CA . ARG A 1 218 ? 15.465 8.722 -21.103 1.00 91.88 218 ARG A CA 1
ATOM 1740 C C . ARG A 1 218 ? 14.955 8.648 -22.543 1.00 91.88 218 ARG A C 1
ATOM 1742 O O . ARG A 1 218 ? 15.048 9.642 -23.258 1.00 91.88 218 ARG A O 1
ATOM 1749 N N . THR A 1 219 ? 14.372 7.521 -22.949 1.00 91.12 219 THR A N 1
ATOM 1750 C CA . THR A 1 219 ? 13.751 7.368 -24.272 1.00 91.12 219 THR A CA 1
ATOM 1751 C C . THR A 1 219 ? 12.585 8.340 -24.464 1.00 91.12 219 THR A C 1
ATOM 1753 O O . THR A 1 219 ? 12.562 9.055 -25.462 1.00 91.12 219 THR A O 1
ATOM 1756 N N . VAL A 1 220 ? 11.673 8.458 -23.494 1.00 91.31 220 VAL A N 1
ATOM 1757 C CA . VAL A 1 220 ? 10.546 9.411 -23.551 1.00 91.31 220 VAL A CA 1
ATOM 1758 C C . VAL A 1 220 ? 11.039 10.858 -23.677 1.00 91.31 220 VAL A C 1
ATOM 1760 O O . VAL A 1 220 ? 10.534 11.611 -24.509 1.00 91.31 220 VAL A O 1
ATOM 1763 N N . LYS A 1 221 ? 12.084 11.236 -22.930 1.00 88.62 221 LYS A N 1
ATOM 1764 C CA . LYS A 1 221 ? 12.722 12.558 -23.061 1.00 88.62 221 LYS A CA 1
ATOM 1765 C C . LYS A 1 221 ? 13.367 12.776 -24.429 1.00 88.62 221 LYS A C 1
ATOM 1767 O O . LYS A 1 221 ? 13.281 13.868 -24.975 1.00 88.62 221 LYS A O 1
ATOM 1772 N N . SER A 1 222 ? 13.976 11.748 -25.018 1.00 87.69 222 SER A N 1
ATOM 1773 C CA . SER A 1 222 ? 14.519 11.844 -26.378 1.00 87.69 222 SER A CA 1
ATOM 1774 C C . SER A 1 222 ? 13.427 12.112 -27.417 1.00 87.69 222 SER A C 1
ATOM 1776 O O . SER A 1 222 ? 13.654 12.892 -28.338 1.00 87.69 222 SER A O 1
ATOM 1778 N N . VAL A 1 223 ? 12.248 11.498 -27.271 1.00 88.31 223 VAL A N 1
ATOM 1779 C CA . VAL A 1 223 ? 11.090 11.732 -28.154 1.00 88.31 223 VAL A CA 1
ATOM 1780 C C . VAL A 1 223 ? 10.578 13.172 -28.029 1.00 88.31 223 VAL A C 1
ATOM 1782 O O . VAL A 1 223 ? 10.120 13.748 -29.010 1.00 88.31 223 VAL A O 1
ATOM 1785 N N . GLN A 1 224 ? 10.716 13.798 -26.856 1.00 82.25 224 GLN A N 1
ATOM 1786 C CA . GLN A 1 224 ? 10.298 15.185 -26.619 1.00 82.25 224 GLN A CA 1
ATOM 1787 C C . GLN A 1 224 ? 11.063 16.212 -27.463 1.00 82.25 224 GLN A C 1
ATOM 1789 O O . GLN A 1 224 ? 10.514 17.269 -27.772 1.00 82.25 224 GLN A O 1
ATOM 1794 N N . HIS A 1 225 ? 12.309 15.914 -27.841 1.00 82.56 225 HIS A N 1
ATOM 1795 C CA . HIS A 1 225 ? 13.117 16.804 -28.675 1.00 82.56 225 HIS A CA 1
ATOM 1796 C C . HIS A 1 225 ? 12.660 16.843 -30.140 1.00 82.56 225 HIS A C 1
ATOM 1798 O O . HIS A 1 225 ? 12.876 17.858 -30.798 1.00 82.56 225 HIS A O 1
ATOM 1804 N N . ASP A 1 226 ? 12.014 15.783 -30.636 1.00 84.62 226 ASP A N 1
ATOM 1805 C CA . ASP A 1 226 ? 11.455 15.725 -31.993 1.00 84.62 226 ASP A CA 1
ATOM 1806 C C . ASP A 1 226 ? 10.165 14.872 -32.045 1.00 84.62 226 ASP A C 1
ATOM 1808 O O . ASP A 1 226 ? 10.174 13.754 -32.568 1.00 84.62 226 ASP A O 1
ATOM 1812 N N . PRO A 1 227 ? 9.035 15.360 -31.488 1.00 83.12 227 PRO A N 1
ATOM 1813 C CA . PRO A 1 227 ? 7.793 14.580 -31.397 1.00 83.12 227 PRO A CA 1
ATOM 1814 C C . PRO A 1 227 ? 7.161 14.283 -32.763 1.00 83.12 227 PRO A C 1
ATOM 1816 O O . PRO A 1 227 ? 6.537 13.236 -32.954 1.00 83.12 227 PRO A O 1
ATOM 1819 N N . SER A 1 228 ? 7.355 15.191 -33.727 1.00 82.19 228 SER A N 1
ATOM 1820 C CA . SER A 1 228 ? 6.812 15.101 -35.085 1.00 82.19 228 SER A CA 1
ATOM 1821 C C . SER A 1 228 ? 7.315 13.861 -35.820 1.00 82.19 228 SER A C 1
ATOM 1823 O O . SER A 1 228 ? 6.545 13.214 -36.527 1.00 82.19 228 SER A O 1
ATOM 1825 N N . LYS A 1 229 ? 8.578 13.473 -35.596 1.00 86.38 229 LYS A N 1
ATOM 1826 C CA . LYS A 1 229 ? 9.181 12.260 -36.164 1.00 86.38 229 LYS A CA 1
ATOM 1827 C C . LYS A 1 229 ? 8.486 10.965 -35.727 1.00 86.38 229 LYS A C 1
ATOM 1829 O O . LYS A 1 229 ? 8.553 9.969 -36.441 1.00 86.38 229 LYS A O 1
ATOM 1834 N N . PHE A 1 230 ? 7.813 10.980 -34.579 1.00 84.75 230 PHE A N 1
ATOM 1835 C CA . PHE A 1 230 ? 7.118 9.820 -34.014 1.00 84.75 230 PHE A CA 1
ATOM 1836 C C . PHE A 1 230 ? 5.590 9.917 -34.138 1.00 84.75 230 PHE A C 1
ATOM 1838 O O . PHE A 1 230 ? 4.887 9.034 -33.654 1.00 84.75 230 PHE A O 1
ATOM 1845 N N . GLY A 1 231 ? 5.064 10.975 -34.769 1.00 85.56 231 GLY A N 1
ATOM 1846 C CA . GLY A 1 231 ? 3.622 11.175 -34.937 1.00 85.56 231 GLY A CA 1
ATOM 1847 C C . GLY A 1 231 ? 2.870 11.426 -33.624 1.00 85.56 231 GLY A C 1
ATOM 1848 O O . GLY A 1 231 ? 1.685 11.115 -33.534 1.00 85.56 231 GLY A O 1
ATOM 1849 N N . VAL A 1 232 ? 3.545 11.960 -32.597 1.00 86.38 232 VAL A N 1
ATOM 1850 C CA . VAL A 1 232 ? 2.957 12.190 -31.268 1.00 86.38 232 VAL A CA 1
ATOM 1851 C C . VAL A 1 232 ? 2.740 13.681 -31.021 1.00 86.38 232 VAL A C 1
ATOM 1853 O O . VAL A 1 232 ? 3.642 14.498 -31.187 1.00 86.38 232 VAL A O 1
ATOM 1856 N N . GLU A 1 233 ? 1.543 14.040 -30.555 1.00 88.31 233 GLU A N 1
ATOM 1857 C CA . GLU A 1 233 ? 1.237 15.397 -30.095 1.00 88.31 233 GLU A CA 1
ATOM 1858 C C . GLU A 1 233 ? 2.011 15.738 -28.811 1.00 88.31 233 GLU A C 1
ATOM 1860 O O . GLU A 1 233 ? 1.995 14.983 -27.833 1.00 88.31 233 GLU A O 1
ATOM 1865 N N . TRP A 1 234 ? 2.629 16.921 -28.777 1.00 86.06 234 TRP A N 1
ATOM 1866 C CA . TRP A 1 234 ? 3.442 17.369 -27.640 1.00 86.06 234 TRP A CA 1
ATOM 1867 C C . TRP A 1 234 ? 2.673 17.381 -26.309 1.00 86.06 234 TRP A C 1
ATOM 1869 O O . TRP A 1 234 ? 3.217 16.991 -25.276 1.00 86.06 234 TRP A O 1
ATOM 1879 N N . GLU A 1 235 ? 1.394 17.768 -26.318 1.00 87.75 235 GLU A N 1
ATOM 1880 C CA . GLU A 1 235 ? 0.564 17.795 -25.107 1.00 87.75 235 GLU A CA 1
ATOM 1881 C C . GLU A 1 235 ? 0.332 16.396 -24.522 1.00 87.75 235 GLU A C 1
ATOM 1883 O O . GLU A 1 235 ? 0.460 16.199 -23.311 1.00 87.75 235 GLU A O 1
ATOM 1888 N N . LYS A 1 236 ? 0.054 15.402 -25.376 1.00 88.94 236 LYS A N 1
ATOM 1889 C CA . LYS A 1 236 ? -0.117 14.001 -24.959 1.00 88.94 236 LYS A CA 1
ATOM 1890 C C . LYS A 1 236 ? 1.179 13.445 -24.372 1.00 88.94 236 LYS A C 1
ATOM 1892 O O . LYS A 1 236 ? 1.146 12.813 -23.317 1.00 88.94 236 LYS A O 1
ATOM 1897 N N . LEU A 1 237 ? 2.319 13.746 -24.998 1.00 89.50 237 LEU A N 1
ATOM 1898 C CA . LEU A 1 237 ? 3.636 13.336 -24.506 1.00 89.50 237 LEU A CA 1
ATOM 1899 C C . LEU A 1 237 ? 3.966 13.966 -23.144 1.00 89.50 237 LEU A C 1
ATOM 1901 O O . LEU A 1 237 ? 4.430 13.278 -22.236 1.00 89.50 237 LEU A O 1
ATOM 1905 N N . LYS A 1 238 ? 3.660 15.255 -22.965 1.00 89.25 238 LYS A N 1
ATOM 1906 C CA . LYS A 1 238 ? 3.840 15.957 -21.687 1.00 89.25 238 LYS A CA 1
ATOM 1907 C C . LYS A 1 238 ? 2.962 15.372 -20.579 1.00 89.25 238 LYS A C 1
ATOM 1909 O O . LYS A 1 238 ? 3.419 15.200 -19.449 1.00 89.25 238 LYS A O 1
ATOM 1914 N N . ASN A 1 239 ? 1.705 15.047 -20.882 1.00 91.44 239 ASN A N 1
ATOM 1915 C CA . ASN A 1 239 ? 0.808 14.395 -19.926 1.00 91.44 239 ASN A CA 1
ATOM 1916 C C . ASN A 1 239 ? 1.329 13.014 -19.512 1.00 91.44 239 ASN A C 1
ATOM 1918 O O . ASN A 1 239 ? 1.277 12.670 -18.330 1.00 91.44 239 ASN A O 1
ATOM 1922 N N . PHE A 1 240 ? 1.887 12.262 -20.459 1.00 92.38 240 PHE A N 1
ATOM 1923 C CA . PHE A 1 240 ? 2.515 10.976 -20.188 1.00 92.38 240 PHE A CA 1
ATOM 1924 C C . PHE A 1 240 ? 3.771 11.107 -19.309 1.00 92.38 240 PHE A C 1
ATOM 1926 O O . PHE A 1 240 ? 3.903 10.387 -18.324 1.00 92.38 240 PHE A O 1
ATOM 1933 N N . GLU A 1 241 ? 4.649 12.080 -19.567 1.00 91.75 241 GLU A N 1
ATOM 1934 C CA . GLU A 1 241 ? 5.825 12.340 -18.718 1.00 91.75 241 GLU A CA 1
ATOM 1935 C C . GLU A 1 241 ? 5.431 12.710 -17.274 1.00 91.75 241 GLU A C 1
ATOM 1937 O O . GLU A 1 241 ? 6.042 12.247 -16.302 1.00 91.75 241 GLU A O 1
ATOM 1942 N N . ASN A 1 242 ? 4.362 13.497 -17.118 1.00 92.19 242 ASN A N 1
ATOM 1943 C CA . ASN A 1 242 ? 3.799 13.816 -15.807 1.00 92.19 242 ASN A CA 1
ATOM 1944 C C . ASN A 1 242 ? 3.252 12.569 -15.099 1.00 92.19 242 ASN A C 1
ATOM 1946 O O . ASN A 1 242 ? 3.409 12.446 -13.883 1.00 92.19 242 ASN A O 1
ATOM 1950 N N . LEU A 1 243 ? 2.612 11.651 -15.832 1.00 93.50 243 LEU A N 1
ATOM 1951 C CA . LEU A 1 243 ? 2.149 10.374 -15.287 1.00 93.50 243 LEU A CA 1
ATOM 1952 C C . LEU A 1 243 ? 3.331 9.530 -14.800 1.00 93.50 243 LEU A C 1
ATOM 1954 O O . LEU A 1 243 ? 3.311 9.093 -13.653 1.00 93.50 243 LEU A O 1
ATOM 1958 N N . LEU A 1 244 ? 4.379 9.371 -15.616 1.00 95.00 244 LEU A N 1
ATOM 1959 C CA . LEU A 1 244 ? 5.590 8.641 -15.224 1.00 95.00 244 LEU A CA 1
ATOM 1960 C C . LEU A 1 244 ? 6.201 9.240 -13.956 1.00 95.00 244 LEU A C 1
ATOM 1962 O O . LEU A 1 244 ? 6.450 8.529 -12.990 1.00 95.00 244 LEU A O 1
ATOM 1966 N N . SER A 1 245 ? 6.356 10.561 -13.906 1.00 93.69 245 SER A N 1
ATOM 1967 C CA . SER A 1 245 ? 6.906 11.237 -12.726 1.00 93.69 245 SER A CA 1
ATOM 1968 C C . SER A 1 245 ? 6.044 11.022 -11.476 1.00 93.69 245 SER A C 1
ATOM 1970 O O . SER A 1 245 ? 6.572 10.881 -10.376 1.00 93.69 245 SER A O 1
ATOM 1972 N N . LYS A 1 246 ? 4.713 10.976 -11.613 1.00 92.19 246 LYS A N 1
ATOM 1973 C CA . LYS A 1 246 ? 3.812 10.662 -10.493 1.00 92.19 246 LYS A CA 1
ATOM 1974 C C . LYS A 1 246 ? 3.975 9.217 -10.022 1.00 92.19 246 LYS A C 1
ATOM 1976 O O . LYS A 1 246 ? 4.053 9.004 -8.817 1.00 92.19 246 LYS A O 1
ATOM 1981 N N . LEU A 1 247 ? 4.042 8.258 -10.946 1.00 94.31 247 LEU A N 1
ATOM 1982 C CA . LEU A 1 247 ? 4.219 6.840 -10.622 1.00 94.31 247 LEU A CA 1
ATOM 1983 C C . LEU A 1 247 ? 5.563 6.580 -9.945 1.00 94.31 247 LEU A C 1
ATOM 1985 O O . LEU A 1 247 ? 5.598 5.943 -8.900 1.00 94.31 247 LEU A O 1
ATOM 1989 N N . GLU A 1 248 ? 6.649 7.138 -10.477 1.00 93.81 248 GLU A N 1
ATOM 1990 C CA . GLU A 1 248 ? 7.980 7.036 -9.873 1.00 93.81 248 GLU A CA 1
ATOM 1991 C C . GLU A 1 248 ? 7.979 7.574 -8.443 1.00 93.81 248 GLU A C 1
ATOM 1993 O O . GLU A 1 248 ? 8.390 6.879 -7.521 1.00 93.81 248 GLU A O 1
ATOM 1998 N N . ASN A 1 249 ? 7.463 8.791 -8.246 1.00 90.00 249 ASN A N 1
ATOM 1999 C CA . ASN A 1 249 ? 7.440 9.419 -6.929 1.00 90.00 249 ASN A CA 1
ATOM 2000 C C . ASN A 1 249 ? 6.586 8.648 -5.922 1.00 90.00 249 ASN A C 1
ATOM 2002 O O . ASN A 1 249 ? 6.936 8.617 -4.747 1.00 90.00 249 ASN A O 1
ATOM 2006 N N . HIS A 1 250 ? 5.478 8.054 -6.362 1.00 88.81 250 HIS A N 1
ATOM 2007 C CA . HIS A 1 250 ? 4.559 7.357 -5.470 1.00 88.81 250 HIS A CA 1
ATOM 2008 C C . HIS A 1 250 ? 4.986 5.912 -5.178 1.00 88.81 250 HIS A C 1
ATOM 2010 O O . HIS A 1 250 ? 4.794 5.458 -4.059 1.00 88.81 250 HIS A O 1
ATOM 2016 N N . LEU A 1 251 ? 5.576 5.204 -6.148 1.00 92.00 251 LEU A N 1
ATOM 2017 C CA . LEU A 1 251 ? 5.878 3.772 -6.032 1.00 92.00 251 LEU A CA 1
ATOM 2018 C C . LEU A 1 251 ? 7.370 3.459 -5.895 1.00 92.00 251 LEU A C 1
ATOM 2020 O O . LEU A 1 251 ? 7.748 2.600 -5.112 1.00 92.00 251 LEU A O 1
ATOM 2024 N N . LEU A 1 252 ? 8.233 4.144 -6.647 1.00 88.88 252 LEU A N 1
ATOM 2025 C CA . LEU A 1 252 ? 9.641 3.756 -6.816 1.00 88.88 252 LEU A CA 1
ATOM 2026 C C . LEU A 1 252 ? 10.610 4.545 -5.928 1.00 88.88 252 LEU A C 1
ATOM 2028 O O . LEU A 1 252 ? 11.821 4.404 -6.056 1.00 88.88 252 LEU A O 1
ATOM 2032 N N . THR A 1 253 ? 10.115 5.413 -5.042 1.00 85.81 253 THR A N 1
ATOM 2033 C CA . THR A 1 253 ? 10.990 6.184 -4.140 1.00 85.81 253 THR A CA 1
ATOM 2034 C C . THR A 1 253 ? 11.151 5.570 -2.748 1.00 85.81 253 THR A C 1
ATOM 2036 O O . THR A 1 253 ? 11.823 6.181 -1.913 1.00 85.81 253 THR A O 1
ATOM 2039 N N . GLY A 1 254 ? 10.555 4.397 -2.489 1.00 80.12 254 GLY A N 1
ATOM 2040 C CA . GLY A 1 254 ? 10.547 3.764 -1.162 1.00 80.12 254 GLY A CA 1
ATOM 2041 C C . GLY A 1 254 ? 9.776 4.605 -0.140 1.00 80.12 254 GLY A C 1
ATOM 2042 O O . GLY A 1 254 ? 10.285 4.935 0.937 1.00 80.12 254 GLY A O 1
ATOM 2043 N N . LYS A 1 255 ? 8.614 5.117 -0.557 1.00 80.94 255 LYS A N 1
ATOM 2044 C CA . LYS A 1 255 ? 7.793 6.055 0.222 1.00 80.94 255 LYS A CA 1
ATOM 2045 C C . LYS A 1 255 ? 6.323 5.652 0.292 1.00 80.94 255 LYS A C 1
ATOM 2047 O O . LYS A 1 255 ? 5.512 6.486 0.683 1.00 80.94 255 LYS A O 1
ATOM 2052 N N . ILE A 1 256 ? 5.986 4.420 -0.074 1.00 82.81 256 ILE A N 1
ATOM 2053 C CA . ILE A 1 256 ? 4.628 3.882 0.031 1.00 82.81 256 ILE A CA 1
ATOM 2054 C C . ILE A 1 256 ? 4.225 3.811 1.508 1.00 82.81 256 ILE A C 1
ATOM 2056 O O . ILE A 1 256 ? 3.162 4.284 1.902 1.00 82.81 256 ILE A O 1
ATOM 2060 N N . PHE A 1 257 ? 5.112 3.317 2.371 1.00 79.62 257 PHE A N 1
ATOM 2061 C CA . PHE A 1 257 ? 4.947 3.349 3.816 1.00 79.62 257 PHE A CA 1
ATOM 2062 C C . PHE A 1 257 ? 5.390 4.702 4.394 1.00 79.62 257 PHE A C 1
ATOM 2064 O O . PHE A 1 257 ? 6.343 4.817 5.168 1.00 79.62 257 PHE A O 1
ATOM 2071 N N . GLN A 1 258 ? 4.700 5.777 4.014 1.00 74.06 258 GLN A N 1
ATOM 2072 C CA . GLN A 1 258 ? 4.877 7.092 4.631 1.00 74.06 258 GLN A CA 1
ATOM 2073 C C . GLN A 1 258 ? 3.532 7.691 4.997 1.00 74.06 258 GLN A C 1
ATOM 2075 O O . GLN A 1 258 ? 2.972 8.499 4.265 1.00 74.06 258 GLN A O 1
ATOM 2080 N N . ILE A 1 259 ? 3.050 7.338 6.187 1.00 73.94 259 ILE A N 1
ATOM 2081 C CA . ILE A 1 259 ? 1.903 7.996 6.814 1.00 73.94 259 ILE A CA 1
ATOM 2082 C C . ILE A 1 259 ? 2.460 9.034 7.799 1.00 73.94 259 ILE A C 1
ATOM 2084 O O . ILE A 1 259 ? 2.857 8.680 8.906 1.00 73.94 259 ILE A O 1
ATOM 2088 N N . PRO A 1 260 ? 2.583 10.317 7.412 1.00 73.25 260 PRO A N 1
ATOM 2089 C CA . PRO A 1 260 ? 3.232 11.324 8.253 1.00 73.25 260 PRO A CA 1
ATOM 2090 C C . PRO A 1 260 ? 2.351 11.787 9.416 1.00 73.25 260 PRO A C 1
ATOM 2092 O O . PRO A 1 260 ? 2.868 12.166 10.466 1.00 73.25 260 PRO A O 1
ATOM 2095 N N . ALA A 1 261 ? 1.034 11.825 9.210 1.00 79.88 261 ALA A N 1
ATOM 2096 C CA . ALA A 1 261 ? 0.050 12.218 10.206 1.00 79.88 261 ALA A CA 1
ATOM 2097 C C . ALA A 1 261 ? -1.358 11.820 9.751 1.00 79.88 261 ALA A C 1
ATOM 2099 O O . ALA A 1 261 ? -1.645 11.850 8.554 1.00 79.88 261 ALA A O 1
ATOM 2100 N N . VAL A 1 262 ? -2.240 11.544 10.709 1.00 80.19 262 VAL A N 1
ATOM 2101 C CA . VAL A 1 262 ? -3.678 11.345 10.486 1.00 80.19 262 VAL A CA 1
ATOM 2102 C C . VAL A 1 262 ? -4.446 12.388 11.292 1.00 80.19 262 VAL A C 1
ATOM 2104 O O . VAL A 1 262 ? -4.185 12.559 12.482 1.00 80.19 262 VAL A O 1
ATOM 2107 N N . THR A 1 263 ? -5.373 13.108 10.664 1.00 78.56 263 THR A N 1
ATOM 2108 C CA . THR A 1 263 ? -6.266 14.030 11.380 1.00 78.56 263 THR A CA 1
ATOM 2109 C C . THR A 1 263 ? -7.312 13.215 12.113 1.00 78.56 263 THR A C 1
ATOM 2111 O O . THR A 1 263 ? -8.093 12.531 11.478 1.00 78.56 263 THR A O 1
ATOM 2114 N N . LEU A 1 264 ? -7.329 13.282 13.442 1.00 72.44 264 LEU A N 1
ATOM 2115 C CA . LEU A 1 264 ? -8.291 12.532 14.243 1.00 72.44 264 LEU A CA 1
ATOM 2116 C C . LEU A 1 264 ? -9.631 13.264 14.304 1.00 72.44 264 LEU A C 1
ATOM 2118 O O . LEU A 1 264 ? -10.643 12.782 13.813 1.00 72.44 264 LEU A O 1
ATOM 2122 N N . VAL A 1 265 ? -9.626 14.450 14.917 1.00 63.31 265 VAL A N 1
ATOM 2123 C CA . VAL A 1 265 ? -10.791 15.330 15.059 1.00 63.31 265 VAL A CA 1
ATOM 2124 C C . VAL A 1 265 ? -10.299 16.772 15.154 1.00 63.31 265 VAL A C 1
ATOM 2126 O O . VAL A 1 265 ? -9.418 17.086 15.958 1.00 63.31 265 VAL A O 1
ATOM 2129 N N . GLY A 1 266 ? -10.882 17.670 14.356 1.00 66.38 266 GLY A N 1
ATOM 2130 C CA . GLY A 1 266 ? -10.528 19.090 14.367 1.00 66.38 266 GLY A CA 1
ATOM 2131 C C . GLY A 1 266 ? -9.041 19.315 14.074 1.00 66.38 266 GLY A C 1
ATOM 2132 O O . GLY A 1 266 ? -8.556 18.976 12.999 1.00 66.38 266 GLY A O 1
ATOM 2133 N N . ASN A 1 267 ? -8.317 19.897 15.031 1.00 68.50 267 ASN A N 1
ATOM 2134 C CA . ASN A 1 267 ? -6.874 20.145 14.954 1.00 68.50 267 ASN A CA 1
ATOM 2135 C C . ASN A 1 267 ? -6.018 19.071 15.657 1.00 68.50 267 ASN A C 1
ATOM 2137 O O . ASN A 1 267 ? -4.803 19.246 15.769 1.00 68.50 267 ASN A O 1
ATOM 2141 N N . MET A 1 268 ? -6.620 17.980 16.143 1.00 72.44 268 MET A N 1
ATOM 2142 C CA . MET A 1 268 ? -5.882 16.870 16.745 1.00 72.44 268 MET A CA 1
ATOM 2143 C C . MET A 1 268 ? -5.323 15.957 15.657 1.00 72.44 268 MET A C 1
ATOM 2145 O O . MET A 1 268 ? -6.064 15.424 14.833 1.00 72.44 268 MET A O 1
ATOM 2149 N N . LEU A 1 269 ? -4.008 15.762 15.681 1.00 82.69 269 LEU A N 1
ATOM 2150 C CA . LEU A 1 269 ? -3.281 14.912 14.745 1.00 82.69 269 LEU A CA 1
ATOM 2151 C C . LEU A 1 269 ? -2.689 13.720 15.492 1.00 82.69 269 LEU A C 1
ATOM 2153 O O . LEU A 1 269 ? -2.093 13.878 16.558 1.00 82.69 269 LEU A O 1
ATOM 2157 N N . TRP A 1 270 ? -2.819 12.542 14.901 1.00 84.06 270 TRP A N 1
ATOM 2158 C CA . TRP A 1 270 ? -2.095 11.346 15.294 1.00 84.06 270 TRP A CA 1
ATOM 2159 C C . TRP A 1 270 ? -0.851 11.178 14.436 1.00 84.06 270 TRP A C 1
ATOM 2161 O O . TRP A 1 270 ? -0.874 11.409 13.227 1.00 84.06 270 TRP A O 1
ATOM 2171 N N . PHE A 1 271 ? 0.232 10.756 15.075 1.00 85.12 271 PHE A N 1
ATOM 2172 C CA . PHE A 1 271 ? 1.531 10.572 14.451 1.00 85.12 271 PHE A CA 1
ATOM 2173 C C . PHE A 1 271 ? 1.970 9.122 14.677 1.00 85.12 271 PHE A C 1
ATOM 2175 O O . PHE A 1 271 ? 2.231 8.757 15.833 1.00 85.12 271 PHE A O 1
ATOM 2182 N N . PRO A 1 272 ? 2.023 8.283 13.623 1.00 82.88 272 PRO A N 1
ATOM 2183 C CA . PRO A 1 272 ? 2.324 6.864 13.784 1.00 82.88 272 PRO A CA 1
ATOM 2184 C C . PRO A 1 272 ? 3.664 6.634 14.478 1.00 82.88 272 PRO A C 1
ATOM 2186 O O . PRO A 1 272 ? 3.776 5.753 15.324 1.00 82.88 272 PRO A O 1
ATOM 2189 N N . GLU A 1 273 ? 4.676 7.457 14.191 1.00 82.56 273 GLU A N 1
ATOM 2190 C CA . GLU A 1 273 ? 5.997 7.307 14.792 1.00 82.56 273 GLU A CA 1
ATOM 2191 C C . GLU A 1 273 ? 5.969 7.558 16.300 1.00 82.56 273 GLU A C 1
ATOM 2193 O O . GLU A 1 273 ? 6.603 6.830 17.059 1.00 82.56 273 GLU A O 1
ATOM 2198 N N . GLN A 1 274 ? 5.207 8.556 16.757 1.00 84.94 274 GLN A N 1
ATOM 2199 C CA . GLN A 1 274 ? 5.100 8.857 18.186 1.00 84.94 274 GLN A CA 1
ATOM 2200 C C . GLN A 1 274 ? 4.323 7.764 18.908 1.00 84.94 274 GLN A C 1
ATOM 2202 O O . GLN A 1 274 ? 4.708 7.354 20.002 1.00 84.94 274 GLN A O 1
ATOM 2207 N N . PHE A 1 275 ? 3.261 7.264 18.274 1.00 83.06 275 PHE A N 1
ATOM 2208 C CA . PHE A 1 275 ? 2.481 6.157 18.800 1.00 83.06 275 PHE A CA 1
ATOM 2209 C C . PHE A 1 275 ? 3.332 4.895 18.958 1.00 83.06 275 PHE A C 1
ATOM 2211 O O . PHE A 1 275 ? 3.363 4.317 20.046 1.00 83.06 275 PHE A O 1
ATOM 2218 N N . LEU A 1 276 ? 4.068 4.508 17.912 1.00 80.75 276 LEU A N 1
ATOM 2219 C CA . LEU A 1 276 ? 4.945 3.340 17.942 1.00 80.75 276 LEU A CA 1
ATOM 2220 C C . LEU A 1 276 ? 6.067 3.509 18.972 1.00 80.75 276 LEU A C 1
ATOM 2222 O O . LEU A 1 276 ? 6.317 2.585 19.736 1.00 80.75 276 LEU A O 1
ATOM 2226 N N . LEU A 1 277 ? 6.702 4.682 19.071 1.00 82.12 277 LEU A N 1
ATOM 2227 C CA . LEU A 1 277 ? 7.744 4.932 20.077 1.00 82.12 277 LEU A CA 1
ATOM 2228 C C . LEU A 1 277 ? 7.211 4.861 21.517 1.00 82.12 277 LEU A C 1
ATOM 2230 O O . LEU A 1 277 ? 7.918 4.382 22.405 1.00 82.12 277 LEU A O 1
ATOM 2234 N N . ALA A 1 278 ? 5.978 5.315 21.750 1.00 82.94 278 ALA A N 1
ATOM 2235 C CA . ALA A 1 278 ? 5.354 5.293 23.070 1.00 82.94 278 ALA A CA 1
ATOM 2236 C C . ALA A 1 278 ? 4.945 3.880 23.518 1.00 82.94 278 ALA A C 1
ATOM 2238 O O . ALA A 1 278 ? 5.031 3.578 24.707 1.00 82.94 278 ALA A O 1
ATOM 2239 N N . HIS A 1 279 ? 4.525 3.013 22.589 1.00 79.56 279 HIS A N 1
ATOM 2240 C CA . HIS A 1 279 ? 3.973 1.690 22.914 1.00 79.56 279 HIS A CA 1
ATOM 2241 C C . HIS A 1 279 ? 4.950 0.532 22.649 1.00 79.56 279 HIS A C 1
ATOM 2243 O O . HIS A 1 279 ? 4.855 -0.507 23.296 1.00 79.56 279 HIS A O 1
ATOM 2249 N N . LEU A 1 280 ? 5.940 0.713 21.770 1.00 79.56 280 LEU A N 1
ATOM 2250 C CA . LEU A 1 280 ? 7.014 -0.248 21.483 1.00 79.56 280 LEU A CA 1
ATOM 2251 C C . LEU A 1 280 ? 8.336 0.210 22.115 1.00 79.56 280 LEU A C 1
ATOM 2253 O O . LEU A 1 280 ? 9.381 0.273 21.465 1.00 79.56 280 LEU A O 1
ATOM 2257 N N . THR A 1 281 ? 8.304 0.532 23.409 1.00 76.62 281 THR A N 1
ATOM 2258 C CA . THR A 1 281 ? 9.428 1.142 24.149 1.00 76.62 281 THR A CA 1
ATOM 2259 C C . THR A 1 281 ? 10.722 0.321 24.114 1.00 76.62 281 THR A C 1
ATOM 2261 O O . THR A 1 281 ? 11.817 0.887 24.126 1.00 76.62 281 THR A O 1
ATOM 2264 N N . ASN A 1 282 ? 10.620 -1.007 24.016 1.00 79.06 282 ASN A N 1
ATOM 2265 C CA . ASN A 1 282 ? 11.776 -1.894 23.863 1.00 79.06 282 ASN A CA 1
ATOM 2266 C C . ASN A 1 282 ? 12.446 -1.740 22.489 1.00 79.06 282 ASN A C 1
ATOM 2268 O O . ASN A 1 282 ? 13.673 -1.718 22.412 1.00 79.06 282 ASN A O 1
ATOM 2272 N N . MET A 1 283 ? 11.658 -1.567 21.423 1.00 73.81 283 MET A N 1
ATOM 2273 C CA . MET A 1 283 ? 12.176 -1.331 20.071 1.00 73.81 283 MET A CA 1
ATOM 2274 C C . MET A 1 283 ? 12.649 0.110 19.881 1.00 73.81 283 MET A C 1
ATOM 2276 O O . MET A 1 283 ? 13.629 0.344 19.181 1.00 73.81 283 MET A O 1
ATOM 2280 N N . ALA A 1 284 ? 12.034 1.077 20.568 1.00 70.44 284 ALA A N 1
ATOM 2281 C CA . ALA A 1 284 ? 12.434 2.483 20.519 1.00 70.44 284 ALA A CA 1
ATOM 2282 C C . ALA A 1 284 ? 13.915 2.705 20.882 1.00 70.44 284 ALA A C 1
ATOM 2284 O O . ALA A 1 284 ? 14.550 3.611 20.345 1.00 70.44 284 ALA A O 1
ATOM 2285 N N . LYS A 1 285 ? 14.481 1.859 21.757 1.00 75.12 285 LYS A N 1
ATOM 2286 C CA . LYS A 1 285 ? 15.903 1.892 22.147 1.00 75.12 285 LYS A CA 1
ATOM 2287 C C . LYS A 1 285 ? 16.856 1.379 21.061 1.00 75.12 285 LYS A C 1
ATOM 2289 O O . LYS A 1 285 ? 18.040 1.693 21.120 1.00 75.12 285 LYS A O 1
ATOM 2294 N N . LEU A 1 286 ? 16.354 0.592 20.109 1.00 80.31 286 LEU A N 1
ATOM 2295 C CA . LEU A 1 286 ? 17.127 0.005 19.009 1.00 80.31 286 LEU A CA 1
ATOM 2296 C C . LEU A 1 286 ? 17.159 0.910 17.769 1.00 80.31 286 LEU A C 1
ATOM 2298 O O . LEU A 1 286 ? 18.006 0.733 16.899 1.00 80.31 286 LEU A O 1
ATOM 2302 N N . ILE A 1 287 ? 16.244 1.878 17.681 1.00 81.12 287 ILE A N 1
ATOM 2303 C CA . ILE A 1 287 ? 16.165 2.808 16.554 1.00 81.12 287 ILE A CA 1
ATOM 2304 C C . ILE A 1 287 ? 17.183 3.933 16.756 1.00 81.12 287 ILE A C 1
ATOM 2306 O O . ILE A 1 287 ? 17.153 4.639 17.766 1.00 81.12 287 ILE A O 1
ATOM 2310 N N . ASP A 1 288 ? 18.046 4.143 15.763 1.00 85.50 288 ASP A N 1
ATOM 2311 C CA . ASP A 1 288 ? 19.045 5.207 15.800 1.00 85.50 288 ASP A CA 1
ATOM 2312 C C . ASP A 1 288 ? 18.413 6.612 15.894 1.00 85.50 288 ASP A C 1
ATOM 2314 O O . ASP A 1 288 ? 17.409 6.931 15.245 1.00 85.50 288 ASP A O 1
ATOM 2318 N N . LYS A 1 289 ? 19.038 7.496 16.682 1.00 84.19 289 LYS A N 1
ATOM 2319 C CA . LYS A 1 289 ? 18.530 8.856 16.928 1.00 84.19 289 LYS A CA 1
ATOM 2320 C C . LYS A 1 289 ? 18.439 9.690 15.649 1.00 84.19 289 LYS A C 1
ATOM 2322 O O . LYS A 1 289 ? 17.533 10.516 15.533 1.00 84.19 289 LYS A O 1
ATOM 2327 N N . LYS A 1 290 ? 19.332 9.482 14.674 1.00 85.69 290 LYS A N 1
ATOM 2328 C CA . LYS A 1 290 ? 19.292 10.193 13.387 1.00 85.69 290 LYS A CA 1
ATOM 2329 C C . LYS A 1 290 ? 18.077 9.770 12.565 1.00 85.69 290 LYS A C 1
ATOM 2331 O O . LYS A 1 290 ? 17.452 10.615 11.922 1.00 85.69 290 LYS A O 1
ATOM 2336 N N . ALA A 1 291 ? 17.709 8.489 12.611 1.00 81.81 291 ALA A N 1
ATOM 2337 C CA . ALA A 1 291 ? 16.502 7.988 11.958 1.00 81.81 291 ALA A CA 1
ATOM 2338 C C . ALA A 1 291 ? 15.245 8.629 12.571 1.00 81.81 291 ALA A C 1
ATOM 2340 O O . ALA A 1 291 ? 14.413 9.163 11.838 1.00 81.81 291 ALA A O 1
ATOM 2341 N N . GLN A 1 292 ? 15.162 8.701 13.906 1.00 80.94 292 GLN A N 1
ATOM 2342 C CA . GLN A 1 292 ? 14.057 9.378 14.605 1.00 80.94 292 GLN A CA 1
ATOM 2343 C C . GLN A 1 292 ? 13.948 10.864 14.222 1.00 80.94 292 GLN A C 1
ATOM 2345 O O . GLN A 1 292 ? 12.867 11.346 13.878 1.00 80.94 292 GLN A O 1
ATOM 2350 N N . GLN A 1 293 ? 15.074 11.588 14.202 1.00 84.50 293 GLN A N 1
ATOM 2351 C CA . GLN A 1 293 ? 15.115 12.995 13.780 1.00 84.50 293 GLN A CA 1
ATOM 2352 C C . GLN A 1 293 ? 14.703 13.179 12.315 1.00 84.50 293 GLN A C 1
ATOM 2354 O O . GLN A 1 293 ? 14.034 14.155 11.975 1.00 84.50 293 GLN A O 1
ATOM 2359 N N . THR A 1 294 ? 15.064 12.233 11.447 1.00 85.56 294 THR A N 1
ATOM 2360 C CA . THR A 1 294 ? 14.686 12.260 10.029 1.00 85.56 294 THR A CA 1
ATOM 2361 C C . THR A 1 294 ? 13.172 12.143 9.865 1.00 85.56 294 THR A C 1
ATOM 2363 O O . THR A 1 294 ? 12.581 12.933 9.129 1.00 85.56 294 THR A O 1
ATOM 2366 N N . VAL A 1 295 ? 12.527 11.215 10.579 1.00 84.25 295 VAL A N 1
ATOM 2367 C CA . VAL A 1 295 ? 11.061 11.066 10.556 1.00 84.25 295 VAL A CA 1
ATOM 2368 C C . VAL A 1 295 ? 10.380 12.321 11.111 1.00 84.25 295 VAL A C 1
ATOM 2370 O O . VAL A 1 295 ? 9.463 12.852 10.484 1.00 84.25 295 VAL A O 1
ATOM 2373 N N . GLN A 1 296 ? 10.881 12.869 12.223 1.00 84.31 296 GLN A N 1
ATOM 2374 C CA . GLN A 1 296 ? 10.355 14.104 12.810 1.00 84.31 296 GLN A CA 1
ATOM 2375 C C . GLN A 1 296 ? 10.456 15.304 11.853 1.00 84.31 296 GLN A C 1
ATOM 2377 O O . GLN A 1 296 ? 9.496 16.065 11.717 1.00 84.31 296 GLN A O 1
ATOM 2382 N N . SER A 1 297 ? 11.600 15.472 11.185 1.00 86.25 297 SER A N 1
ATOM 2383 C CA . SER A 1 297 ? 11.824 16.532 10.196 1.00 86.25 297 SER A CA 1
ATOM 2384 C C . SER A 1 297 ? 10.872 16.390 9.005 1.00 86.25 297 SER A C 1
ATOM 2386 O O . SER A 1 297 ? 10.171 17.339 8.654 1.00 86.25 297 SER A O 1
ATOM 2388 N N . ARG A 1 298 ? 10.742 15.174 8.454 1.00 83.75 298 ARG A N 1
ATOM 2389 C CA . ARG A 1 298 ? 9.800 14.884 7.361 1.00 83.75 298 ARG A CA 1
ATOM 2390 C C . ARG A 1 298 ? 8.359 15.213 7.739 1.00 83.75 298 ARG A C 1
ATOM 2392 O O . ARG A 1 298 ? 7.663 15.862 6.961 1.00 83.75 298 ARG A O 1
ATOM 2399 N N . ARG A 1 299 ? 7.924 14.828 8.942 1.00 87.19 299 ARG A N 1
ATOM 2400 C CA . ARG A 1 299 ? 6.594 15.171 9.460 1.00 87.19 299 ARG A CA 1
ATOM 2401 C C . ARG A 1 299 ? 6.381 16.685 9.508 1.00 87.19 299 ARG A C 1
ATOM 2403 O O . ARG A 1 299 ? 5.334 17.162 9.084 1.00 87.19 299 ARG A O 1
ATOM 2410 N N . GLN A 1 300 ? 7.359 17.454 9.991 1.00 87.00 300 GLN A N 1
ATOM 2411 C CA . GLN A 1 300 ? 7.260 18.918 10.014 1.00 87.00 300 GLN A CA 1
ATOM 2412 C C . GLN A 1 300 ? 7.126 19.505 8.605 1.00 87.00 300 GLN A C 1
ATOM 2414 O O . GLN A 1 300 ? 6.263 20.353 8.384 1.00 87.00 300 GLN A O 1
ATOM 2419 N N . THR A 1 301 ? 7.922 19.026 7.645 1.00 87.31 301 THR A N 1
ATOM 2420 C CA . THR A 1 301 ? 7.816 19.445 6.242 1.00 87.31 301 THR A CA 1
ATOM 2421 C C . THR A 1 301 ? 6.438 19.128 5.662 1.00 87.31 301 THR A C 1
ATOM 2423 O O . THR A 1 301 ? 5.826 19.998 5.043 1.00 87.31 301 THR A O 1
ATOM 2426 N N . TYR A 1 302 ? 5.916 17.923 5.906 1.00 85.69 302 TYR A N 1
ATOM 2427 C CA . TYR A 1 302 ? 4.577 17.534 5.467 1.00 85.69 302 TYR A CA 1
ATOM 2428 C C . TYR A 1 302 ? 3.499 18.464 6.035 1.00 85.69 302 TYR A C 1
ATOM 2430 O O . TYR A 1 302 ? 2.681 18.987 5.284 1.00 85.69 302 TYR A O 1
ATOM 2438 N N . LEU A 1 303 ? 3.521 18.734 7.344 1.00 85.81 303 LEU A N 1
ATOM 2439 C CA . LEU A 1 303 ? 2.536 19.610 7.985 1.00 85.81 303 LEU A CA 1
ATOM 2440 C C . LEU A 1 303 ? 2.599 21.045 7.446 1.00 85.81 303 LEU A C 1
ATOM 2442 O O . LEU A 1 303 ? 1.558 21.666 7.234 1.00 85.81 303 LEU A O 1
ATOM 2446 N N . GLN A 1 304 ? 3.801 21.564 7.176 1.00 87.25 304 GLN A N 1
ATOM 2447 C CA . GLN A 1 304 ? 3.977 22.877 6.551 1.00 87.25 304 GLN A CA 1
ATOM 2448 C C . GLN A 1 304 ? 3.380 22.914 5.140 1.00 87.25 304 GLN A C 1
ATOM 2450 O O . GLN A 1 304 ? 2.616 23.827 4.824 1.00 87.25 304 GLN A O 1
ATOM 2455 N N . GLN A 1 305 ? 3.675 21.911 4.310 1.00 85.94 305 GLN A N 1
ATOM 2456 C CA . GLN A 1 305 ? 3.113 21.804 2.962 1.00 85.94 305 GLN A CA 1
ATOM 2457 C C . GLN A 1 305 ? 1.589 21.673 3.002 1.00 85.94 305 GLN A C 1
ATOM 2459 O O . GLN A 1 305 ? 0.887 22.389 2.284 1.00 85.94 305 GLN A O 1
ATOM 2464 N N . LYS A 1 306 ? 1.065 20.815 3.885 1.00 82.31 306 LYS A N 1
ATOM 2465 C CA . LYS A 1 306 ? -0.372 20.576 4.003 1.00 82.31 306 LYS A CA 1
ATOM 2466 C C . LYS A 1 306 ? -1.106 21.838 4.457 1.00 82.31 306 LYS A C 1
ATOM 2468 O O . LYS A 1 306 ? -2.082 22.219 3.816 1.00 82.31 306 LYS A O 1
ATOM 2473 N N . SER A 1 307 ? -0.570 22.554 5.448 1.00 83.94 307 SER A N 1
ATOM 2474 C CA . SER A 1 307 ? -1.073 23.862 5.896 1.00 83.94 307 SER A CA 1
ATOM 2475 C C . SER A 1 307 ? -1.127 24.901 4.765 1.00 83.94 307 SER A C 1
ATOM 2477 O O . SER A 1 307 ? -2.123 25.604 4.615 1.00 83.94 307 SER A O 1
ATOM 2479 N N . GLN A 1 308 ? -0.106 24.955 3.902 1.00 86.06 308 GLN A N 1
ATOM 2480 C CA . GLN A 1 308 ? -0.088 25.862 2.746 1.00 86.06 308 GLN A CA 1
ATOM 2481 C C . GLN A 1 308 ? -1.076 25.455 1.641 1.00 86.06 308 GLN A C 1
ATOM 2483 O O . GLN A 1 308 ? -1.612 26.314 0.937 1.00 86.06 308 GLN A O 1
ATOM 2488 N N . SER A 1 309 ? -1.309 24.152 1.464 1.00 83.69 309 SER A N 1
ATOM 2489 C CA . SER A 1 309 ? -2.225 23.618 0.449 1.00 83.69 309 SER A CA 1
ATOM 2490 C C . SER A 1 309 ? -3.697 23.659 0.867 1.00 83.69 309 SER A C 1
ATOM 2492 O O . SER A 1 309 ? -4.557 23.858 0.010 1.00 83.69 309 SER A O 1
ATOM 2494 N N . LEU A 1 310 ? -3.991 23.550 2.169 1.00 79.88 310 LEU A N 1
ATOM 2495 C CA . LEU A 1 310 ? -5.350 23.424 2.706 1.00 79.88 310 LEU A CA 1
ATOM 2496 C C . LEU A 1 310 ? -6.301 24.536 2.235 1.00 79.88 310 LEU A C 1
ATOM 2498 O O . LEU A 1 310 ? -7.403 24.218 1.797 1.00 79.88 310 LEU A O 1
ATOM 2502 N N . PRO A 1 311 ? -5.911 25.829 2.251 1.00 80.69 311 PRO A N 1
ATOM 2503 C CA . PRO A 1 311 ? -6.785 26.900 1.778 1.00 80.69 311 PRO A CA 1
ATOM 2504 C C . PRO A 1 311 ? -7.132 26.784 0.292 1.00 80.69 311 PRO A C 1
ATOM 2506 O O . PRO A 1 311 ? -8.202 27.221 -0.125 1.00 80.69 311 PRO A O 1
ATOM 2509 N N . LYS A 1 312 ? -6.230 26.218 -0.521 1.00 80.88 312 LYS A N 1
ATOM 2510 C CA . LYS A 1 312 ? -6.479 25.982 -1.948 1.00 80.88 312 LYS A CA 1
ATOM 2511 C C . LYS A 1 312 ? -7.418 24.795 -2.135 1.00 80.88 312 LYS A C 1
ATOM 2513 O O . LYS A 1 312 ? -8.401 24.938 -2.848 1.00 80.88 312 LYS A O 1
ATOM 2518 N N . GLU A 1 313 ? -7.155 23.684 -1.449 1.00 78.38 313 GLU A N 1
ATOM 2519 C CA . GLU A 1 313 ? -8.005 22.485 -1.477 1.00 78.38 313 GLU A CA 1
ATOM 2520 C C . GLU A 1 313 ? -9.436 22.798 -1.007 1.00 78.38 313 GLU A C 1
ATOM 2522 O O . GLU A 1 313 ? -10.395 22.452 -1.691 1.00 78.38 313 GLU A O 1
ATOM 2527 N N . ALA A 1 314 ? -9.586 23.541 0.095 1.00 73.81 314 ALA A N 1
ATOM 2528 C CA . ALA A 1 314 ? -10.885 23.961 0.621 1.00 73.81 314 ALA A CA 1
ATOM 2529 C C . ALA A 1 314 ? -11.655 24.851 -0.367 1.00 73.81 314 ALA A C 1
ATOM 2531 O O . ALA A 1 314 ? -12.857 24.682 -0.542 1.00 73.81 314 ALA A O 1
ATOM 2532 N N . ARG A 1 315 ? -10.972 25.773 -1.061 1.00 75.25 315 ARG A N 1
ATOM 2533 C CA . ARG A 1 315 ? -11.605 26.583 -2.115 1.00 75.25 315 ARG A CA 1
ATOM 2534 C C . ARG A 1 315 ? -12.081 25.726 -3.279 1.00 75.25 315 ARG A C 1
ATOM 2536 O O . ARG A 1 315 ? -13.168 25.970 -3.778 1.00 75.25 315 ARG A O 1
ATOM 2543 N N . THR A 1 316 ? -11.291 24.746 -3.711 1.00 74.06 316 THR A N 1
ATOM 2544 C CA . THR A 1 316 ? -11.688 23.828 -4.786 1.00 74.06 316 THR A CA 1
ATOM 2545 C C . THR A 1 316 ? -12.900 22.991 -4.383 1.00 74.06 316 THR A C 1
ATOM 2547 O O . THR A 1 316 ? -13.802 22.833 -5.194 1.00 74.06 316 THR A O 1
ATOM 2550 N N . PHE A 1 317 ? -12.954 22.525 -3.134 1.00 67.62 317 PHE A N 1
ATOM 2551 C CA . PHE A 1 317 ? -14.068 21.727 -2.620 1.00 67.62 317 PHE A CA 1
ATOM 2552 C C . PHE A 1 317 ? -15.357 22.544 -2.439 1.00 67.62 317 PHE A C 1
ATOM 2554 O O . PHE A 1 317 ? -16.435 22.043 -2.709 1.00 67.62 317 PHE A O 1
ATOM 2561 N N . CYS A 1 318 ? -15.261 23.817 -2.036 1.00 62.94 318 CYS A N 1
ATOM 2562 C CA . CYS A 1 318 ? -16.424 24.713 -1.947 1.00 62.94 318 CYS A CA 1
ATOM 2563 C C . CYS A 1 318 ? -16.950 25.195 -3.313 1.00 62.94 318 CYS A C 1
ATOM 2565 O O . CYS A 1 318 ? -18.000 25.830 -3.363 1.00 62.94 318 CYS A O 1
ATOM 2567 N N . LEU A 1 319 ? -16.192 24.986 -4.394 1.00 59.44 319 LEU A N 1
ATOM 2568 C CA . LEU A 1 319 ? -16.559 25.368 -5.764 1.00 59.44 319 LEU A CA 1
ATOM 2569 C C . LEU A 1 319 ? -17.086 24.182 -6.596 1.00 59.44 319 LEU A C 1
ATOM 2571 O O . LEU A 1 319 ? -17.427 24.384 -7.762 1.00 59.44 319 LEU A O 1
ATOM 2575 N N . GLN A 1 320 ? -17.127 22.977 -6.020 1.00 44.94 320 GLN A N 1
ATOM 2576 C CA . GLN A 1 320 ? -17.768 21.776 -6.570 1.00 44.94 320 GLN A CA 1
ATOM 2577 C C . GLN A 1 320 ? -19.151 21.588 -5.948 1.00 44.94 320 GLN A C 1
ATOM 2579 O O . GLN A 1 320 ? -20.037 21.101 -6.682 1.00 44.94 320 GLN A O 1
#

InterPro domains:
  IPR027307 WASH complex subunit 7 [PTHR31409] (6-258)
  IPR028191 WASH complex subunit 4, N-terminal [PF14745] (29-259)

Radius of gyration: 37.66 Å; chains: 1; bounding box: 53×144×66 Å

Secondary structure (DSSP, 8-state):
--------HHHHHHHHHHHHHHHHHHHHHHHHHHHHHHHHHHHHHHHTTS-TT--TTS------------S-HHHH---S-HHHHHHHHHHHHHHHHHHHHHHHIIIIIIHHHHTTTTT--SSPPTTHHHHHHHHHHHHHHHHHHHHHHHHHHHHHHHHHHHHHH---TTS--SS--TT---HHHHHHHHHHHHHHHHHHHHHHT-HHHHHHHHHHHHHHHHHHH-GGGGT--HHHHHHHHHHHHHHHHHHTTS-SS----EEEETTEEE-HHHHHHHH-HHHHTTS-HHHHHHHHHHHHHHHHHHHHHHHHHHHHHHT-

Foldseek 3Di:
DDPDDDDPVVVVVVVVVVVVVVVVVVVVVVVVVVVVVVVVVVVVVVVVVDPPPCPPVVDDDDDDPDPDDPDDLLRVQDDPLPLVSVLSSLLVVLLVVLVVLLVCLVPPPLCCLLCQVPPDDDDDDVCNLLVSVVVCLVVLVVVLVSLVVLLVSLLSLLLSVLLQCVDDPPDPRSDPCVPPDPPSSVVSNVSSLVSLQSQLVSLQPRVSSVVSLVVNLVVLVVCLVPVVVVVDDNVVSVVVNVSSVVSCVCRNPSCSNPPLWHDRDDPDIDGVLVVCCVPVVVVVVVDDPVNVVVSVVVSVVVVVVCVVCVVVVVVVVVVD

Sequence (320 aa):
MLAGVEWDYDRLEDGTHKIAGEVQLRSYGRFLEEYGAQLKGIEEALEDSVCDSWDVSLGPIYLQFVPYEHTTLLQLIDTDNKVLNKILVVFATLCAEVRYLKSEAKNKYYDTILFYGEGGEGNLQDGAAQLLLSRMLPHLQELSCFVKRCEQVVVQIVEQLAALYSSSRDATYVINATGIHFQDVFEHLGDILVVLLTLDEVLGNHSTLHDHWIIYKRTVKSVQHDPSKFGVEWEKLKNFENLLSKLENHLLTGKIFQIPAVTLVGNMLWFPEQFLLAHLTNMAKLIDKKAQQTVQSRRQTYLQQKSQSLPKEARTFCLQ

pLDDT: mean 81.99, std 13.18, range [39.75, 98.12]